Protein AF-A0A1V5TNH7-F1 (afdb_monomer)

Solvent-accessible surface area (backbone atoms only — not comparable to full-atom values): 18763 Å² total; per-residue (Å²): 139,82,86,81,87,58,52,62,42,78,72,44,78,45,73,36,95,87,52,92,29,41,31,40,29,37,32,32,72,70,64,51,70,39,85,71,46,77,49,79,58,95,51,41,40,65,46,39,27,33,26,45,100,84,67,48,82,73,45,81,39,51,65,55,97,32,20,44,40,47,65,41,50,52,56,33,73,52,30,33,41,33,34,54,71,56,87,74,75,73,79,74,53,58,48,43,58,43,90,72,88,41,74,33,46,48,39,30,59,85,90,48,85,38,31,41,18,90,97,68,43,62,8,43,41,30,93,73,55,63,68,56,48,80,55,96,52,27,47,25,44,35,53,71,72,51,96,57,53,31,19,29,50,25,70,46,53,72,44,80,39,61,84,67,34,33,24,42,37,33,36,27,18,8,75,74,42,70,42,78,47,45,32,40,37,90,81,44,77,47,74,43,68,25,47,18,23,80,50,71,61,59,48,60,72,36,73,94,76,74,38,50,28,24,46,60,86,62,49,79,66,48,69,42,69,32,22,23,25,66,90,34,80,36,79,72,42,44,42,38,31,25,44,32,80,40,80,46,50,87,81,41,52,45,38,29,40,36,76,38,64,46,40,32,33,46,25,28,16,37,19,54,51,73,85,88,74,74,87,90,67,80,88,62,84,89,35,72,80,51,80,79,93,70,80,75,52,74,68,53,50,61,69,66,51,90,39,76,66,54,50,51,52,51,52,52,51,48,52,53,52,50,52,56,54,47,53,54,49,56,58,61,72,76,108

Sequence (335 aa):
MLQAGGEVLVRAVKQSLGGGETIVRVNEAAGRAHKRTELAFFDPVSRAREVSGTENDKGPAAVENGRLVFALRPFEVKTFALTFVDEKQATPPASRPLDLPCNVRVVTPNAEPGGFTPGYGPAIPAERFPAEIRQAGAVLKTAPPGDGFNALACCGQTLQIPGGAKRLCLVCASYGGDKTAALRTDGGEMAFEAPGVFERPGAWDLYGEGETGRIKKQPLAFHTTHAHGETGDEFGRQLFWFLADIPLPEGCAQAVLPDDKSVVLLAASAVFEPKRAVCLSELYDSLEKRPFDFALTPEQQEAAKATKFGHFRSRAKFLLAYAGNRLRREAAQLR

Foldseek 3Di:
DDDPPDQKDWQDWDAAPVGQWIKTKMWGDPQAKFQKDKAADPFFWPFKFWADPNRHTPGGFDGDPSITMDIHGGGDMIMMITHGPDPPDDDQFDKDWFDDPFDWQQEEEAPDQFCATVPQFFHHYLVQDDQWFQPLSYTWGWAHHDPDGTKDQAAFDKTFADALFFKKKFWKAFSVAKDWFWKAWPVGIWIWIHGHFQDDQWDPDPPLVQDHTAHHPFAWGDKDQWTQGNGGIGGNRMTTIGMTITTDPHRTGMITGGSGRRMMTRIMMGTNDDRPDDDSDDSDDGDHDDGDPDDQDPVRSVVPDPDPVNVVVVVVVVVVVVVVVVVVVVVVVVD

Mean predicted aligned error: 9.51 Å

Structure (mmCIF, N/CA/C/O backbone):
data_AF-A0A1V5TNH7-F1
#
_entry.id   AF-A0A1V5TNH7-F1
#
loop_
_atom_site.group_PDB
_atom_site.id
_atom_site.type_symbol
_atom_site.label_atom_id
_atom_site.label_alt_id
_atom_site.label_comp_id
_atom_site.label_asym_id
_atom_site.label_entity_id
_atom_site.label_seq_id
_atom_site.pdbx_PDB_ins_code
_atom_site.Cartn_x
_atom_site.Cartn_y
_atom_site.Cartn_z
_atom_site.occupancy
_atom_site.B_iso_or_equiv
_atom_site.auth_seq_id
_atom_site.auth_comp_id
_atom_site.auth_asym_id
_atom_site.auth_atom_id
_atom_site.pdbx_PDB_model_num
ATOM 1 N N . MET A 1 1 ? 8.300 -23.899 -0.652 1.00 29.48 1 MET A N 1
ATOM 2 C CA . MET A 1 1 ? 9.225 -24.160 -1.775 1.00 29.48 1 MET A CA 1
ATOM 3 C C . MET A 1 1 ? 8.508 -23.730 -3.052 1.00 29.48 1 MET A C 1
ATOM 5 O O . MET A 1 1 ? 7.687 -24.480 -3.555 1.00 29.48 1 MET A O 1
ATOM 9 N N . LEU A 1 2 ? 8.684 -22.475 -3.476 1.00 27.66 2 LEU A N 1
ATOM 10 C CA . LEU A 1 2 ? 8.010 -21.894 -4.645 1.00 27.66 2 LEU A CA 1
ATOM 11 C C . LEU A 1 2 ? 9.021 -21.845 -5.793 1.00 27.66 2 LEU A C 1
ATOM 13 O O . LEU A 1 2 ? 10.003 -21.113 -5.722 1.00 27.66 2 LEU A O 1
ATOM 17 N N . GLN A 1 3 ? 8.818 -22.660 -6.826 1.00 34.62 3 GLN A N 1
ATOM 18 C CA . GLN A 1 3 ? 9.531 -22.501 -8.089 1.00 34.62 3 GLN A CA 1
ATOM 19 C C . GLN A 1 3 ? 9.097 -21.180 -8.735 1.00 34.62 3 GLN A C 1
ATOM 21 O O . GLN A 1 3 ? 7.967 -21.068 -9.197 1.00 34.62 3 GLN A O 1
ATOM 26 N N . ALA A 1 4 ? 10.006 -20.215 -8.840 1.00 39.38 4 ALA A N 1
ATOM 27 C CA . ALA A 1 4 ? 9.941 -19.173 -9.864 1.00 39.38 4 ALA A CA 1
ATOM 28 C C . ALA A 1 4 ? 11.155 -19.328 -10.794 1.00 39.38 4 ALA A C 1
ATOM 30 O O . ALA A 1 4 ? 11.986 -18.440 -10.935 1.00 39.38 4 ALA A O 1
ATOM 31 N N . GLY A 1 5 ? 11.293 -20.520 -11.383 1.00 44.41 5 GLY A N 1
ATOM 32 C CA . GLY A 1 5 ? 12.319 -20.855 -12.376 1.00 44.41 5 GLY A CA 1
ATOM 33 C C . GLY A 1 5 ? 11.953 -20.360 -13.777 1.00 44.41 5 GLY A C 1
ATOM 34 O O . GLY A 1 5 ? 11.907 -21.157 -14.709 1.00 44.41 5 GLY A O 1
ATOM 35 N N . GLY A 1 6 ? 11.621 -19.075 -13.920 1.00 67.94 6 GLY A N 1
ATOM 36 C CA . GLY A 1 6 ? 11.401 -18.453 -15.225 1.00 67.94 6 GLY A CA 1
ATOM 37 C C . GLY A 1 6 ? 12.709 -17.890 -15.780 1.00 67.94 6 GLY A C 1
ATOM 38 O O . GLY A 1 6 ? 13.313 -17.025 -15.155 1.00 67.94 6 GLY A O 1
ATOM 39 N N . GLU A 1 7 ? 13.147 -18.350 -16.954 1.00 86.75 7 GLU A N 1
ATOM 40 C CA . GLU A 1 7 ? 14.336 -17.803 -17.638 1.00 86.75 7 GLU A CA 1
ATOM 41 C C . GLU A 1 7 ? 14.057 -16.411 -18.252 1.00 86.75 7 GLU A C 1
ATOM 43 O O . GLU A 1 7 ? 14.979 -15.633 -18.490 1.00 86.75 7 GLU A O 1
ATOM 48 N N . VAL A 1 8 ? 12.777 -16.051 -18.427 1.00 89.44 8 VAL A N 1
ATOM 49 C CA . VAL A 1 8 ? 12.317 -14.726 -18.868 1.00 89.44 8 VAL A CA 1
ATOM 50 C C . VAL A 1 8 ? 11.424 -14.107 -17.799 1.00 89.44 8 VAL A C 1
ATOM 52 O O . VAL A 1 8 ? 10.428 -14.704 -17.394 1.00 89.44 8 VAL A O 1
ATOM 55 N N . LEU A 1 9 ? 11.752 -12.891 -17.369 1.00 88.56 9 LEU A N 1
ATOM 56 C CA . LEU A 1 9 ? 11.043 -12.176 -16.312 1.00 88.56 9 LEU A CA 1
ATOM 57 C C . LEU A 1 9 ? 10.377 -10.920 -16.870 1.00 88.56 9 LEU A C 1
ATOM 59 O O . LEU A 1 9 ? 10.989 -10.158 -17.623 1.00 88.56 9 LEU A O 1
ATOM 63 N N . VAL A 1 10 ? 9.137 -10.664 -16.455 1.00 89.94 10 VAL A N 1
ATOM 64 C CA . VAL A 1 10 ? 8.485 -9.365 -16.651 1.00 89.94 10 VAL A CA 1
ATOM 65 C C . VAL A 1 10 ? 8.976 -8.425 -15.554 1.00 89.94 10 VAL A C 1
ATOM 67 O O . VAL A 1 10 ? 8.877 -8.736 -14.374 1.00 89.94 10 VAL A O 1
ATOM 70 N N . ARG A 1 11 ? 9.527 -7.274 -15.940 1.00 87.62 11 ARG A N 1
ATOM 71 C CA . ARG A 1 11 ? 10.113 -6.277 -15.029 1.00 87.62 11 ARG A CA 1
ATOM 72 C C . ARG A 1 11 ? 9.226 -5.069 -14.799 1.00 87.62 11 ARG A C 1
ATOM 74 O O . ARG A 1 11 ? 9.330 -4.434 -13.757 1.00 87.62 11 ARG A O 1
ATOM 81 N N . ALA A 1 12 ? 8.401 -4.715 -15.777 1.00 88.75 12 ALA A N 1
ATOM 82 C CA . ALA A 1 12 ? 7.499 -3.582 -15.657 1.00 88.75 12 ALA A CA 1
ATOM 83 C C . ALA A 1 12 ? 6.271 -3.777 -16.538 1.00 88.75 12 ALA A C 1
ATOM 85 O O . ALA A 1 12 ? 6.394 -4.263 -17.662 1.00 88.75 12 ALA A O 1
ATOM 86 N N . VAL A 1 13 ? 5.127 -3.325 -16.029 1.00 91.19 13 VAL A N 1
ATOM 87 C CA . VAL A 1 13 ? 3.897 -3.081 -16.783 1.00 91.19 13 VAL A CA 1
ATOM 88 C C . VAL A 1 13 ? 3.388 -1.711 -16.341 1.00 91.19 13 VAL A C 1
ATOM 90 O O . VAL A 1 13 ? 3.169 -1.495 -15.151 1.00 91.19 13 VAL A O 1
ATOM 93 N N . LYS A 1 14 ? 3.274 -0.760 -17.267 1.00 91.44 14 LYS A N 1
ATOM 94 C CA . LYS A 1 14 ? 2.838 0.617 -16.981 1.00 91.44 14 LYS A CA 1
ATOM 95 C C . LYS A 1 14 ? 2.126 1.220 -18.189 1.00 91.44 14 LYS A C 1
ATOM 97 O O . LYS A 1 14 ? 2.263 0.709 -19.294 1.00 91.44 14 LYS A O 1
ATOM 102 N N . GLN A 1 15 ? 1.434 2.339 -18.007 1.00 92.38 15 GLN A N 1
ATOM 103 C CA . GLN A 1 15 ? 1.007 3.160 -19.145 1.00 92.38 15 GLN A CA 1
ATOM 104 C C . GLN A 1 15 ? 2.206 3.877 -19.783 1.00 92.38 15 GLN A C 1
ATOM 106 O O . GLN A 1 15 ? 3.169 4.223 -19.091 1.00 92.38 15 GLN A O 1
ATOM 111 N N . SER A 1 16 ? 2.169 4.087 -21.097 1.00 93.12 16 SER A N 1
ATOM 112 C CA . SER A 1 16 ? 3.160 4.909 -21.799 1.00 93.12 16 SER A CA 1
ATOM 113 C C . SER A 1 16 ? 3.124 6.358 -21.311 1.00 93.12 16 SER A C 1
ATOM 115 O O . SER A 1 16 ? 2.112 6.836 -20.798 1.00 93.12 16 SER A O 1
ATOM 117 N N . LEU A 1 17 ? 4.238 7.076 -21.469 1.00 84.81 17 LEU A N 1
ATOM 118 C CA . LEU A 1 17 ? 4.328 8.490 -21.094 1.00 84.81 17 LEU A CA 1
ATOM 119 C C . LEU A 1 17 ? 3.290 9.354 -21.831 1.00 84.81 17 LEU A C 1
ATOM 121 O O . LEU A 1 17 ? 2.742 10.282 -21.246 1.00 84.81 17 LEU A O 1
ATOM 125 N N . GLY A 1 18 ? 3.026 9.042 -23.103 1.00 82.94 18 GLY A N 1
ATOM 126 C CA . GLY A 1 18 ? 2.031 9.734 -23.927 1.00 82.94 18 GLY A CA 1
ATOM 127 C C . GLY A 1 18 ? 0.587 9.256 -23.729 1.00 82.94 18 GLY A C 1
ATOM 128 O O . GLY A 1 18 ? -0.316 9.845 -24.316 1.00 82.94 18 GLY A O 1
ATOM 129 N N . GLY A 1 19 ? 0.359 8.213 -22.922 1.00 86.75 19 GLY A N 1
ATOM 130 C CA . GLY A 1 19 ? -0.933 7.533 -22.808 1.00 86.75 19 GLY A CA 1
ATOM 131 C C . GLY A 1 19 ? -1.274 6.650 -24.021 1.00 86.75 19 GLY A C 1
ATOM 132 O O . GLY A 1 19 ? -0.565 6.629 -25.026 1.00 86.75 19 GLY A O 1
ATOM 133 N N . GLY A 1 20 ? -2.364 5.882 -23.913 1.00 86.88 20 GLY A N 1
ATOM 134 C CA . GLY A 1 20 ? -2.934 5.086 -25.017 1.00 86.88 20 GLY A CA 1
ATOM 135 C C . GLY A 1 20 ? -2.199 3.789 -25.386 1.00 86.88 20 GLY A C 1
ATOM 136 O O . GLY A 1 20 ? -2.686 3.021 -26.208 1.00 86.88 20 GLY A O 1
ATOM 137 N N . GLU A 1 21 ? -1.047 3.506 -24.778 1.00 93.38 21 GLU A N 1
ATOM 138 C CA . GLU A 1 21 ? -0.336 2.235 -24.936 1.00 93.38 21 GLU A CA 1
ATOM 139 C C . GLU A 1 21 ? 0.068 1.685 -23.565 1.00 93.38 21 GLU A C 1
ATOM 141 O O . GLU A 1 21 ? 0.353 2.432 -22.623 1.00 93.38 21 GLU A O 1
ATOM 146 N N . THR A 1 22 ? 0.148 0.361 -23.459 1.00 95.12 22 THR A N 1
ATOM 147 C CA . THR A 1 22 ? 0.744 -0.310 -22.300 1.00 95.12 22 THR A CA 1
ATOM 148 C C . THR A 1 22 ? 2.196 -0.653 -22.600 1.00 95.12 22 THR A C 1
ATOM 150 O O . THR A 1 22 ? 2.494 -1.343 -23.571 1.00 95.12 22 THR A O 1
ATOM 153 N N . ILE A 1 23 ? 3.111 -0.187 -21.754 1.00 97.19 23 ILE A N 1
ATOM 154 C CA . ILE A 1 23 ? 4.531 -0.516 -21.823 1.00 97.19 23 ILE A CA 1
ATOM 155 C C . ILE A 1 23 ? 4.803 -1.756 -20.987 1.00 97.19 23 ILE A C 1
ATOM 157 O O . ILE A 1 23 ? 4.505 -1.780 -19.791 1.00 97.19 23 ILE A O 1
ATOM 161 N N . VAL A 1 24 ? 5.449 -2.746 -21.598 1.00 96.69 24 VAL A N 1
ATOM 162 C CA . VAL A 1 24 ? 5.945 -3.937 -20.911 1.00 96.69 24 VAL A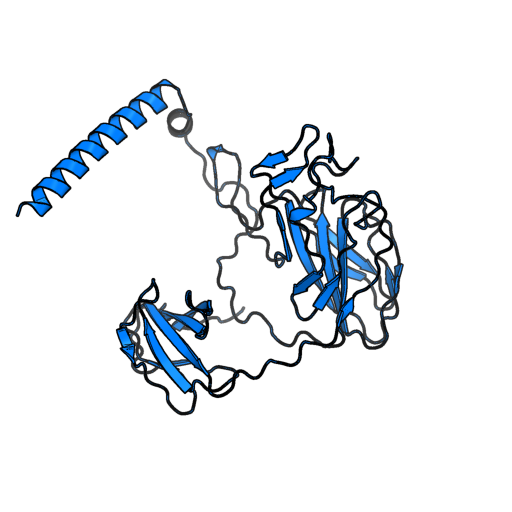 CA 1
ATOM 163 C C . VAL A 1 24 ? 7.444 -4.070 -21.101 1.00 96.69 24 VAL A C 1
ATOM 165 O O . VAL A 1 24 ? 7.944 -4.031 -22.224 1.00 96.69 24 VAL A O 1
ATOM 168 N N . ARG A 1 25 ? 8.175 -4.249 -19.999 1.00 95.75 25 ARG A N 1
ATOM 169 C CA . ARG A 1 25 ? 9.610 -4.553 -20.016 1.00 95.75 25 ARG A CA 1
ATOM 170 C C . ARG A 1 25 ? 9.842 -5.982 -19.573 1.00 95.75 25 ARG A C 1
ATOM 172 O O . ARG A 1 25 ? 9.309 -6.399 -18.549 1.00 95.75 25 ARG A O 1
ATOM 179 N N . VAL A 1 26 ? 10.687 -6.688 -20.308 1.00 94.81 26 VAL A N 1
ATOM 180 C CA . VAL A 1 26 ? 11.104 -8.059 -20.016 1.00 94.81 26 VAL A CA 1
ATOM 181 C C . VAL A 1 26 ? 12.623 -8.156 -19.991 1.00 94.81 26 VAL A C 1
ATOM 183 O O . VAL A 1 26 ? 13.304 -7.379 -20.665 1.00 94.81 26 VAL A O 1
ATOM 186 N N . ASN A 1 27 ? 13.156 -9.115 -19.241 1.00 93.69 27 ASN A N 1
ATOM 187 C CA . ASN A 1 27 ? 14.559 -9.503 -19.336 1.00 93.69 27 ASN A CA 1
ATOM 188 C C . ASN A 1 27 ? 14.724 -11.022 -19.357 1.00 93.69 27 ASN A C 1
ATOM 190 O O . ASN A 1 27 ? 13.965 -11.743 -18.715 1.00 93.69 27 ASN A O 1
ATOM 194 N N . GLU A 1 28 ? 15.784 -11.476 -20.010 1.00 94.50 28 GLU A N 1
ATOM 195 C CA . GLU A 1 28 ? 16.328 -12.819 -19.824 1.00 94.50 28 GLU A CA 1
ATOM 196 C C . GLU A 1 28 ? 17.194 -12.864 -18.551 1.00 94.50 28 GLU A C 1
ATOM 198 O O . GLU A 1 28 ? 17.893 -11.892 -18.244 1.00 94.50 28 GLU A O 1
ATOM 203 N N . ALA A 1 29 ? 17.086 -13.928 -17.756 1.00 90.31 29 ALA A N 1
ATOM 204 C CA . ALA A 1 29 ? 17.663 -14.018 -16.411 1.00 90.31 29 ALA A CA 1
ATOM 205 C C . ALA A 1 29 ? 18.601 -15.218 -16.189 1.00 90.31 29 ALA A C 1
ATOM 207 O O . ALA A 1 29 ? 19.248 -15.277 -15.145 1.00 90.31 29 ALA A O 1
ATOM 208 N N . ALA A 1 30 ? 18.692 -16.157 -17.131 1.00 92.19 30 ALA A N 1
ATOM 209 C CA . ALA A 1 30 ? 19.469 -17.390 -17.014 1.00 92.19 30 ALA A CA 1
ATOM 210 C C . ALA A 1 30 ? 20.735 -17.411 -17.895 1.00 92.19 30 ALA A C 1
ATOM 212 O O . ALA A 1 30 ? 21.471 -18.401 -17.893 1.00 92.19 30 ALA A O 1
ATOM 213 N N . GLY A 1 31 ? 21.009 -16.342 -18.647 1.00 94.12 31 GLY A N 1
ATOM 214 C CA . GLY A 1 31 ? 22.127 -16.267 -19.582 1.00 94.12 31 GLY A CA 1
ATOM 215 C C . GLY A 1 31 ? 21.925 -17.140 -20.822 1.00 94.12 31 GLY A C 1
ATOM 216 O O . GLY A 1 31 ? 22.905 -17.542 -21.454 1.00 94.12 31 GLY A O 1
ATOM 217 N N . ARG A 1 32 ? 20.677 -17.466 -21.178 1.00 93.00 32 ARG A N 1
ATOM 218 C CA . ARG A 1 32 ? 20.338 -18.344 -22.306 1.00 93.00 32 ARG A CA 1
ATOM 219 C C . ARG A 1 32 ? 19.624 -17.585 -23.414 1.00 93.00 32 ARG A C 1
ATOM 221 O O . ARG A 1 32 ? 18.934 -16.603 -23.191 1.00 93.00 32 ARG A O 1
ATOM 228 N N . ALA A 1 33 ? 19.816 -18.027 -24.653 1.00 95.50 33 ALA A N 1
ATOM 229 C CA . ALA A 1 33 ? 19.093 -17.460 -25.784 1.00 95.50 33 ALA A CA 1
ATOM 230 C C . ALA A 1 33 ? 17.707 -18.110 -25.910 1.00 95.50 33 ALA A C 1
ATOM 232 O O . ALA A 1 33 ? 17.605 -19.332 -26.025 1.00 95.50 33 ALA A O 1
ATOM 233 N N . HIS A 1 34 ? 16.660 -17.295 -26.002 1.00 95.25 34 HIS A N 1
ATOM 234 C CA . HIS A 1 34 ? 15.302 -17.723 -26.326 1.00 95.25 34 HIS A CA 1
ATOM 235 C C . HIS A 1 34 ? 14.966 -17.311 -27.752 1.00 95.25 34 HIS A C 1
ATOM 237 O O . HIS A 1 34 ? 14.811 -16.130 -28.055 1.00 95.25 34 HIS A O 1
ATOM 243 N N . LYS A 1 35 ? 14.843 -18.292 -28.649 1.00 95.44 35 LYS A N 1
ATOM 244 C CA . LYS A 1 35 ? 14.530 -18.028 -30.064 1.00 95.44 35 LYS A CA 1
ATOM 245 C C . LYS A 1 35 ? 13.089 -17.567 -30.278 1.00 95.44 35 LYS A C 1
ATOM 247 O O . LYS A 1 35 ? 12.812 -16.900 -31.268 1.00 95.44 35 LYS A O 1
ATOM 252 N N . ARG A 1 36 ? 12.189 -17.952 -29.373 1.00 95.44 36 ARG A N 1
ATOM 253 C CA . ARG A 1 36 ? 10.776 -17.590 -29.404 1.00 95.44 36 ARG A CA 1
ATOM 254 C C . ARG A 1 36 ? 10.214 -17.589 -27.989 1.00 95.44 36 ARG A C 1
ATOM 256 O O . ARG A 1 36 ? 10.274 -18.604 -27.301 1.00 95.44 36 ARG A O 1
ATOM 263 N N . THR A 1 37 ? 9.653 -16.456 -27.608 1.00 94.81 37 THR A N 1
ATOM 264 C CA . THR A 1 37 ? 8.967 -16.206 -26.346 1.00 94.81 37 THR A CA 1
ATOM 265 C C . THR A 1 37 ? 7.624 -15.579 -26.670 1.00 94.81 37 THR A C 1
ATOM 267 O O . THR A 1 37 ? 7.543 -14.706 -27.536 1.00 94.81 37 THR A O 1
ATOM 270 N N . GLU A 1 38 ? 6.580 -16.020 -25.975 1.00 95.06 38 GLU A N 1
ATOM 271 C CA . GLU A 1 38 ? 5.228 -15.492 -26.130 1.00 95.06 38 GLU A CA 1
ATOM 272 C C . GLU A 1 38 ? 4.760 -14.891 -24.810 1.00 95.06 38 GLU A C 1
ATOM 274 O O . GLU A 1 38 ? 4.899 -15.508 -23.753 1.00 95.06 38 GLU A O 1
ATOM 279 N N . LEU A 1 39 ? 4.193 -13.689 -24.876 1.00 93.75 39 LEU A N 1
ATOM 280 C CA . LEU A 1 39 ? 3.555 -13.040 -23.741 1.00 93.75 39 LEU A CA 1
ATOM 281 C C . LEU A 1 39 ? 2.077 -12.808 -24.057 1.00 93.75 39 LEU A C 1
ATOM 283 O O . LEU A 1 39 ? 1.728 -12.115 -25.017 1.00 93.75 39 LEU A O 1
ATOM 287 N N . ALA A 1 40 ? 1.220 -13.424 -23.246 1.00 91.50 40 ALA A N 1
ATOM 288 C CA . ALA A 1 40 ? -0.227 -13.318 -23.344 1.00 91.50 40 ALA A CA 1
ATOM 289 C C . ALA A 1 40 ? -0.774 -12.305 -22.335 1.00 91.50 40 ALA A C 1
ATOM 291 O O . ALA A 1 40 ? -0.252 -12.167 -21.228 1.00 91.50 40 ALA A O 1
ATOM 292 N N . PHE A 1 41 ? -1.852 -11.635 -22.726 1.00 88.81 41 PHE A N 1
ATOM 293 C CA . PHE A 1 41 ? -2.579 -10.666 -21.914 1.00 88.81 41 PHE A CA 1
ATOM 294 C C . PHE A 1 41 ? -4.048 -11.072 -21.827 1.00 88.81 41 PHE A C 1
ATOM 296 O O . PHE A 1 41 ? -4.492 -11.957 -22.561 1.00 88.81 41 PHE A O 1
ATOM 303 N N . PHE A 1 42 ? -4.780 -10.447 -20.902 1.00 85.06 42 PHE A N 1
ATOM 304 C CA . PHE A 1 42 ? -6.216 -10.677 -20.755 1.00 85.06 42 PHE A CA 1
ATOM 305 C C . PHE A 1 42 ? -6.962 -10.325 -22.048 1.00 85.06 42 PHE A C 1
ATOM 307 O O . PHE A 1 42 ? -7.658 -11.174 -22.601 1.00 85.06 42 PHE A O 1
ATOM 314 N N . ASP A 1 43 ? -6.744 -9.110 -22.555 1.00 87.88 43 ASP A N 1
ATOM 315 C CA . ASP A 1 43 ? -7.231 -8.701 -23.867 1.00 87.88 43 ASP A CA 1
ATOM 316 C C . ASP A 1 43 ? -6.195 -9.035 -24.954 1.00 87.88 43 ASP A C 1
ATOM 318 O O . ASP A 1 43 ? -4.986 -8.899 -24.722 1.00 87.88 43 ASP A O 1
ATOM 322 N N . PRO A 1 44 ? -6.625 -9.465 -26.155 1.00 92.56 44 PRO A N 1
ATOM 323 C CA . PRO A 1 44 ? -5.713 -9.738 -27.258 1.00 92.56 44 PRO A CA 1
ATOM 324 C C . PRO A 1 44 ? -4.918 -8.491 -27.652 1.00 92.56 44 PRO A C 1
ATOM 326 O O . PRO A 1 44 ? -5.489 -7.418 -27.854 1.00 92.56 44 PRO A O 1
ATOM 329 N N . VAL A 1 45 ? -3.604 -8.635 -27.823 1.00 95.50 45 VAL A N 1
ATOM 330 C CA . VAL A 1 45 ? -2.750 -7.579 -28.381 1.00 95.50 45 VAL A CA 1
ATOM 331 C C . VAL A 1 45 ? -3.129 -7.379 -29.850 1.00 95.50 45 VAL A C 1
ATOM 333 O O . VAL A 1 45 ? -3.126 -8.336 -30.623 1.00 95.50 45 VAL A O 1
ATOM 336 N N . SER A 1 46 ? -3.453 -6.148 -30.242 1.00 95.38 46 SER A N 1
ATOM 337 C CA . SER A 1 46 ? -3.734 -5.769 -31.633 1.00 95.38 46 SER A CA 1
ATOM 338 C C . SER A 1 46 ? -2.480 -5.277 -32.350 1.00 95.38 46 SER A C 1
ATOM 340 O O . SER A 1 46 ? -2.264 -5.591 -33.520 1.00 95.38 46 SER A O 1
ATOM 342 N N . ARG A 1 47 ? -1.623 -4.532 -31.645 1.00 96.44 47 ARG A N 1
ATOM 343 C CA . ARG A 1 47 ? -0.376 -3.980 -32.180 1.00 96.44 47 ARG A CA 1
ATOM 344 C C . ARG A 1 47 ? 0.706 -3.963 -31.111 1.00 96.44 47 ARG A C 1
ATOM 346 O O . ARG A 1 47 ? 0.436 -3.668 -29.950 1.00 96.44 47 ARG A O 1
ATOM 353 N N . ALA A 1 48 ? 1.941 -4.223 -31.529 1.00 97.69 48 ALA A N 1
ATOM 354 C CA . ALA A 1 48 ? 3.116 -4.064 -30.691 1.00 97.69 48 ALA A CA 1
ATOM 355 C C . ALA A 1 48 ? 4.260 -3.387 -31.452 1.00 97.69 48 ALA A C 1
ATOM 357 O O . ALA A 1 48 ? 4.434 -3.577 -32.659 1.00 97.69 48 ALA A O 1
ATOM 358 N N . ARG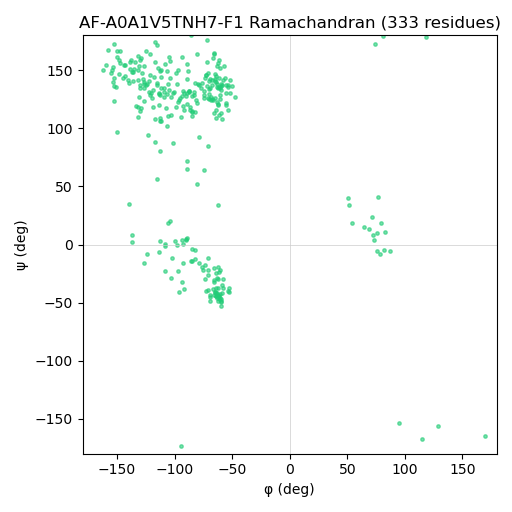 A 1 49 ? 5.072 -2.622 -30.727 1.00 97.69 49 ARG A N 1
ATOM 359 C CA . ARG A 1 49 ? 6.341 -2.057 -31.205 1.00 97.69 49 ARG A CA 1
ATOM 360 C C . ARG A 1 49 ? 7.412 -2.221 -30.138 1.00 97.69 49 ARG A C 1
ATOM 362 O O . ARG A 1 49 ? 7.119 -2.090 -28.949 1.00 97.69 49 ARG A O 1
ATOM 369 N N . GLU A 1 50 ? 8.637 -2.540 -30.540 1.00 98.25 50 GLU A N 1
ATOM 370 C CA . GLU A 1 50 ? 9.770 -2.521 -29.616 1.00 98.25 50 GLU A CA 1
ATOM 371 C C . GLU A 1 50 ? 10.178 -1.067 -29.373 1.00 98.25 50 GLU A C 1
ATOM 373 O O . GLU A 1 50 ? 10.218 -0.250 -30.290 1.00 98.25 50 GLU A O 1
ATOM 378 N N . VAL A 1 51 ? 10.498 -0.739 -28.126 1.00 98.00 51 VAL A N 1
ATOM 379 C CA . VAL A 1 51 ? 10.910 0.601 -27.715 1.00 98.00 51 VAL A CA 1
ATOM 380 C C . VAL A 1 51 ? 12.173 0.556 -26.858 1.00 98.00 51 VAL A C 1
ATOM 382 O O . VAL A 1 51 ? 12.584 -0.484 -26.333 1.00 98.00 51 VAL A O 1
ATOM 385 N N . SER A 1 52 ? 12.846 1.695 -26.732 1.00 95.75 52 SER A N 1
ATOM 386 C CA . SER A 1 52 ? 13.974 1.861 -25.818 1.00 95.75 52 SER A CA 1
ATOM 387 C C . SER A 1 52 ? 13.528 1.901 -24.351 1.00 95.75 52 SER A C 1
ATOM 389 O O . SER A 1 52 ? 12.341 1.927 -24.021 1.00 95.75 52 SER A O 1
ATOM 391 N N . GLY A 1 53 ? 14.507 1.971 -23.442 1.00 90.88 53 GLY A N 1
ATOM 392 C CA . GLY A 1 53 ? 14.239 2.167 -22.020 1.00 90.88 53 GLY A CA 1
ATOM 393 C C . GLY A 1 53 ? 13.499 3.475 -21.692 1.00 90.88 53 GLY A C 1
ATOM 394 O O . GLY A 1 53 ? 12.852 3.552 -20.649 1.00 90.88 53 GLY A O 1
ATOM 395 N N . THR A 1 54 ? 13.583 4.458 -22.593 1.00 94.06 54 THR A N 1
ATOM 396 C CA . THR A 1 54 ? 12.930 5.774 -22.540 1.00 94.06 54 THR A CA 1
ATOM 397 C C . THR A 1 54 ? 11.745 5.874 -23.507 1.00 94.06 54 THR A C 1
ATOM 399 O O . THR A 1 54 ? 11.348 6.976 -23.857 1.00 94.06 54 THR A O 1
ATOM 402 N N . GLU A 1 55 ? 11.214 4.738 -23.973 1.00 94.88 55 GLU A N 1
ATOM 403 C CA . GLU A 1 55 ? 10.023 4.639 -24.838 1.00 94.88 55 GLU A CA 1
ATOM 404 C C . GLU A 1 55 ? 10.187 5.177 -26.273 1.00 94.88 55 GLU A C 1
ATOM 406 O O . GLU A 1 55 ? 9.210 5.271 -27.019 1.00 94.88 55 GLU A O 1
ATOM 411 N N . ASN A 1 56 ? 11.424 5.436 -26.713 1.00 95.56 56 ASN A N 1
ATOM 412 C CA . ASN A 1 56 ? 11.695 5.793 -28.108 1.00 95.56 56 ASN A CA 1
ATOM 413 C C . ASN A 1 56 ? 11.455 4.585 -29.015 1.00 95.56 56 ASN A C 1
ATOM 415 O O . ASN A 1 56 ? 11.917 3.484 -28.706 1.00 95.56 56 ASN A O 1
ATOM 419 N N . ASP A 1 57 ? 10.765 4.802 -30.131 1.00 96.31 57 ASP A N 1
ATOM 420 C CA . ASP A 1 57 ? 10.412 3.740 -31.068 1.00 96.31 57 ASP A CA 1
ATOM 421 C C . ASP A 1 57 ? 11.650 3.068 -31.682 1.00 96.31 57 ASP A C 1
ATOM 423 O O . ASP A 1 57 ? 12.598 3.742 -32.090 1.00 96.31 57 ASP A O 1
ATOM 427 N N . LYS A 1 58 ? 11.646 1.732 -31.736 1.00 97.62 58 LYS A N 1
ATOM 428 C CA . LYS A 1 58 ? 12.649 0.922 -32.447 1.00 97.62 58 LYS A CA 1
ATOM 429 C C . LYS A 1 58 ? 12.061 0.173 -33.643 1.00 97.62 58 LYS A C 1
ATOM 431 O O . LYS A 1 58 ? 12.819 -0.447 -34.386 1.00 97.62 58 LYS A O 1
ATOM 436 N N . GLY A 1 59 ? 10.742 0.227 -33.829 1.00 97.56 59 GLY A N 1
ATOM 437 C CA . GLY A 1 59 ? 10.037 -0.426 -34.924 1.00 97.56 59 GLY A CA 1
ATOM 438 C C . GLY A 1 59 ? 9.029 -1.485 -34.462 1.00 97.56 59 GLY A C 1
ATOM 439 O O . GLY A 1 59 ? 8.867 -1.734 -33.265 1.00 97.56 59 GLY A O 1
ATOM 440 N N . PRO A 1 60 ? 8.315 -2.110 -35.413 1.00 97.94 60 PRO A N 1
ATOM 441 C CA . PRO A 1 60 ? 7.240 -3.052 -35.113 1.00 97.94 60 PRO A CA 1
ATOM 442 C C . PRO A 1 60 ? 7.752 -4.317 -34.409 1.00 97.94 60 PRO A C 1
ATOM 444 O O . PRO A 1 60 ? 8.848 -4.799 -34.688 1.00 97.94 60 PRO A O 1
ATOM 447 N N . ALA A 1 61 ? 6.925 -4.880 -33.527 1.00 97.88 61 ALA A N 1
ATOM 448 C CA . ALA A 1 61 ? 7.147 -6.175 -32.888 1.00 97.88 61 ALA A CA 1
ATOM 449 C C . ALA A 1 61 ? 6.069 -7.175 -33.331 1.00 97.88 61 ALA A C 1
ATOM 451 O O . ALA A 1 61 ? 4.952 -6.786 -33.676 1.00 97.88 61 ALA A O 1
ATOM 452 N N . ALA A 1 62 ? 6.408 -8.465 -33.341 1.00 97.81 62 ALA A N 1
ATOM 453 C CA . ALA A 1 62 ? 5.503 -9.493 -33.834 1.00 97.81 62 ALA A CA 1
ATOM 454 C C . ALA A 1 62 ? 4.334 -9.722 -32.866 1.00 97.81 62 ALA A C 1
ATOM 456 O O . ALA A 1 62 ? 4.511 -9.819 -31.649 1.00 97.81 62 ALA A O 1
ATOM 457 N N . VAL A 1 63 ? 3.138 -9.835 -33.439 1.00 97.62 63 VAL A N 1
ATOM 458 C CA . VAL A 1 63 ? 1.915 -10.217 -32.739 1.00 97.62 63 VAL A CA 1
ATOM 459 C C . VAL A 1 63 ? 1.305 -11.392 -33.485 1.00 97.62 63 VAL A C 1
ATOM 461 O O . VAL A 1 63 ? 1.030 -11.295 -34.679 1.00 97.62 63 VAL A O 1
ATOM 464 N N . GLU A 1 64 ? 1.091 -12.502 -32.790 1.00 97.25 64 GLU A N 1
ATOM 465 C CA . GLU A 1 64 ? 0.505 -13.712 -33.366 1.00 97.25 64 GLU A CA 1
ATOM 466 C C . GLU A 1 64 ? -0.628 -14.199 -32.461 1.00 97.25 64 GLU A C 1
ATOM 468 O O . GLU A 1 64 ? -0.434 -14.380 -31.260 1.00 97.25 64 GLU A O 1
ATOM 473 N N . ASN A 1 65 ? -1.827 -14.405 -33.018 1.00 94.69 65 ASN A N 1
ATOM 474 C CA . ASN A 1 65 ? -3.006 -14.868 -32.267 1.00 94.69 65 ASN A CA 1
ATOM 475 C C . ASN A 1 65 ? -3.288 -14.048 -30.987 1.00 94.69 65 ASN A C 1
ATOM 477 O O . ASN A 1 65 ? -3.612 -14.610 -29.939 1.00 94.69 65 ASN A O 1
ATOM 481 N N . GLY A 1 66 ? -3.112 -12.723 -31.055 1.00 94.50 66 GLY A N 1
ATOM 482 C CA . GLY A 1 66 ? -3.326 -11.815 -29.923 1.00 94.50 66 GLY A CA 1
ATOM 483 C C . GLY A 1 66 ? -2.229 -11.833 -28.853 1.00 94.50 66 GLY A C 1
ATOM 484 O O . GLY A 1 66 ? -2.425 -11.262 -27.782 1.00 94.50 66 GLY A O 1
ATOM 485 N N . ARG A 1 67 ? -1.090 -12.490 -29.104 1.00 97.06 67 ARG A N 1
ATOM 486 C CA . ARG A 1 67 ? 0.058 -12.564 -28.188 1.00 97.06 67 ARG A CA 1
ATOM 487 C C . ARG A 1 67 ? 1.247 -11.801 -28.747 1.00 97.06 67 ARG A C 1
ATOM 489 O O . ARG A 1 67 ? 1.488 -11.826 -29.950 1.00 97.06 67 ARG A O 1
ATOM 496 N N . LEU A 1 68 ? 2.015 -11.168 -27.865 1.00 97.56 68 LEU A N 1
ATOM 497 C CA . LEU A 1 68 ? 3.304 -10.577 -28.214 1.00 97.56 68 LEU A CA 1
ATOM 498 C C . LEU A 1 68 ? 4.336 -11.700 -28.395 1.00 97.56 68 LEU A C 1
ATOM 500 O O . LEU A 1 68 ? 4.504 -12.516 -27.489 1.00 97.56 68 LEU A O 1
ATOM 504 N N . VAL A 1 69 ? 5.050 -11.711 -29.523 1.00 97.62 69 VAL A N 1
ATOM 505 C CA . VAL A 1 69 ? 6.065 -12.722 -29.854 1.00 97.62 69 VAL A CA 1
ATOM 506 C C . VAL A 1 69 ? 7.418 -12.059 -30.097 1.00 97.62 69 VAL A C 1
ATOM 508 O O . VAL A 1 69 ? 7.525 -11.079 -30.833 1.00 97.62 69 VAL A O 1
ATOM 511 N N . PHE A 1 70 ? 8.473 -12.583 -29.477 1.00 97.50 70 PHE A N 1
ATOM 512 C CA . PHE A 1 70 ? 9.821 -12.025 -29.596 1.00 97.50 70 PHE A CA 1
ATOM 513 C C . PHE A 1 70 ? 10.904 -13.057 -29.275 1.00 97.50 70 PHE A C 1
ATOM 515 O O . PHE A 1 70 ? 10.631 -14.124 -28.733 1.00 97.50 70 PHE A O 1
ATOM 522 N N . ALA A 1 71 ? 12.150 -12.724 -29.604 1.00 96.81 71 ALA A N 1
ATOM 523 C CA . ALA A 1 71 ? 13.337 -13.465 -29.191 1.00 96.81 71 ALA A CA 1
ATOM 524 C C . ALA A 1 71 ? 14.126 -12.666 -28.143 1.00 96.81 71 ALA A C 1
ATOM 526 O O . ALA A 1 71 ? 14.051 -11.434 -28.110 1.00 96.81 71 ALA A O 1
ATOM 527 N N . LEU A 1 72 ? 14.906 -13.364 -27.319 1.00 97.00 72 LEU A N 1
ATOM 528 C CA . LEU A 1 72 ? 15.839 -12.780 -26.355 1.00 97.00 72 LEU A CA 1
ATOM 529 C C . LEU A 1 72 ? 17.219 -13.427 -26.485 1.00 97.00 72 LEU A C 1
ATOM 531 O O . LEU A 1 72 ? 17.347 -14.649 -26.551 1.00 97.00 72 LEU A O 1
ATOM 535 N N . ARG A 1 73 ? 18.264 -12.605 -26.491 1.00 97.38 73 ARG A N 1
ATOM 536 C CA . ARG A 1 73 ? 19.655 -13.028 -26.282 1.00 97.38 73 ARG A CA 1
ATOM 537 C C . ARG A 1 73 ? 19.935 -13.204 -24.777 1.00 97.38 73 ARG A C 1
ATOM 539 O O . ARG A 1 73 ? 19.181 -12.663 -23.967 1.00 97.38 73 ARG A O 1
ATOM 546 N N . PRO A 1 74 ? 21.029 -13.894 -24.397 1.00 96.44 74 PRO A N 1
ATOM 547 C CA . PRO A 1 74 ? 21.472 -13.968 -23.005 1.00 96.44 74 PRO A CA 1
ATOM 548 C C . PRO A 1 74 ? 21.501 -12.594 -22.325 1.00 96.44 74 PRO A C 1
ATOM 550 O O . PRO A 1 74 ? 22.099 -11.655 -22.856 1.00 96.44 74 PRO A O 1
ATOM 553 N N . PHE A 1 75 ? 20.840 -12.487 -21.173 1.00 94.75 75 PHE A N 1
ATOM 554 C CA . PHE A 1 75 ? 20.654 -11.286 -20.353 1.00 94.75 75 PHE A CA 1
ATOM 555 C C . PHE A 1 75 ? 20.055 -10.068 -21.074 1.00 94.75 75 PHE A C 1
ATOM 557 O O . PHE A 1 75 ? 20.157 -8.935 -20.596 1.00 94.75 75 PHE A O 1
ATOM 564 N N . GLU A 1 76 ? 19.418 -10.263 -22.230 1.00 96.94 76 GLU A N 1
ATOM 565 C CA . GLU A 1 76 ? 18.835 -9.162 -22.985 1.00 96.94 76 GLU A CA 1
ATOM 566 C C . GLU A 1 76 ? 17.609 -8.583 -22.281 1.00 96.94 76 GLU A C 1
ATOM 568 O O . GLU A 1 76 ? 16.764 -9.305 -21.751 1.00 96.94 76 GLU A O 1
ATOM 573 N N . VAL A 1 77 ? 17.489 -7.256 -22.341 1.00 96.75 77 VAL A N 1
ATOM 574 C CA . VAL A 1 77 ? 16.313 -6.509 -21.896 1.00 96.75 77 VAL A CA 1
ATOM 575 C C . VAL A 1 77 ? 15.596 -5.953 -23.120 1.00 96.75 77 VAL A C 1
ATOM 577 O O . VAL A 1 77 ? 16.197 -5.235 -23.923 1.00 96.75 77 VAL A O 1
ATOM 580 N N . LYS A 1 78 ? 14.295 -6.228 -23.237 1.00 97.75 78 LYS A N 1
ATOM 581 C CA . LYS A 1 78 ? 13.423 -5.638 -24.261 1.00 97.75 78 LYS A CA 1
ATOM 582 C C . LYS A 1 78 ? 12.270 -4.894 -23.611 1.00 97.75 78 LYS A C 1
ATOM 584 O O . LYS A 1 78 ? 11.795 -5.259 -22.539 1.00 97.75 78 LYS A O 1
ATOM 589 N N . THR A 1 79 ? 11.848 -3.810 -24.249 1.00 98.19 79 THR A N 1
ATOM 590 C CA . THR A 1 79 ? 10.667 -3.043 -23.849 1.00 98.19 79 THR A CA 1
ATOM 591 C C . THR A 1 79 ? 9.748 -2.954 -25.054 1.00 98.19 79 THR A C 1
ATOM 593 O O . THR A 1 79 ? 10.225 -2.730 -26.162 1.00 98.19 79 THR A O 1
ATOM 596 N N . PHE A 1 80 ? 8.453 -3.136 -24.845 1.00 98.38 80 PHE A N 1
ATOM 597 C CA . PHE A 1 80 ? 7.442 -3.099 -25.891 1.00 98.38 80 PHE A CA 1
ATOM 598 C C . PHE A 1 80 ? 6.339 -2.126 -25.503 1.00 98.38 80 PHE A C 1
ATOM 600 O O . PHE A 1 80 ? 5.971 -2.069 -24.332 1.00 98.38 80 PHE A O 1
ATOM 607 N N . ALA A 1 81 ? 5.813 -1.391 -26.477 1.00 97.75 81 ALA A N 1
ATOM 608 C CA . ALA A 1 81 ? 4.556 -0.667 -26.349 1.00 97.75 81 ALA A CA 1
ATOM 609 C C . ALA A 1 81 ? 3.458 -1.465 -27.058 1.00 97.75 81 ALA A C 1
ATOM 611 O O . ALA A 1 81 ? 3.658 -1.921 -28.187 1.00 97.75 81 ALA A O 1
ATOM 612 N N . LEU A 1 82 ? 2.343 -1.677 -26.363 1.00 97.06 82 LEU A N 1
ATOM 613 C CA . LEU A 1 82 ? 1.257 -2.566 -26.759 1.00 97.06 82 LEU A CA 1
ATOM 614 C C . LEU A 1 82 ? -0.060 -1.798 -26.852 1.00 97.06 82 LEU A C 1
ATOM 616 O O . LEU A 1 82 ? -0.378 -0.988 -25.979 1.00 97.06 82 LEU A O 1
ATOM 620 N N . THR A 1 83 ? -0.844 -2.134 -27.868 1.00 95.00 83 THR A N 1
ATOM 621 C CA . THR A 1 83 ? -2.252 -1.756 -28.025 1.00 95.00 83 THR A CA 1
ATOM 622 C C . THR A 1 83 ? -3.086 -3.036 -28.046 1.00 95.00 83 THR A C 1
ATOM 624 O O . THR A 1 83 ? -2.634 -4.052 -28.580 1.00 95.00 83 THR A O 1
ATOM 627 N N . PHE A 1 84 ? -4.290 -3.009 -27.476 1.00 92.88 84 PHE A N 1
ATOM 628 C CA . PHE A 1 84 ? -5.190 -4.166 -27.393 1.00 92.88 84 PHE A CA 1
ATOM 629 C C . PHE A 1 84 ? -6.347 -4.052 -28.400 1.00 92.88 84 PHE A C 1
ATOM 631 O O . PHE A 1 84 ? -6.571 -2.980 -28.962 1.00 92.88 84 PHE A O 1
ATOM 638 N N . VAL A 1 85 ? -7.014 -5.168 -28.720 1.00 85.06 85 VAL A N 1
ATOM 639 C CA . VAL A 1 85 ? -8.146 -5.210 -29.674 1.00 85.06 85 VAL A CA 1
ATOM 640 C C . VAL A 1 85 ? -9.376 -4.506 -29.103 1.00 85.06 85 VAL A C 1
ATOM 642 O O . VAL A 1 85 ? -9.996 -3.716 -29.804 1.00 85.06 85 VAL A O 1
ATOM 645 N N . ASP A 1 86 ? -9.671 -4.758 -27.830 1.00 75.69 86 ASP A N 1
ATOM 646 C CA . ASP A 1 86 ? -10.667 -4.034 -27.053 1.00 75.69 86 ASP A CA 1
ATOM 647 C C . ASP A 1 86 ? -10.001 -3.538 -25.767 1.00 75.69 86 ASP A C 1
ATOM 649 O O . ASP A 1 86 ? -9.283 -4.288 -25.108 1.00 75.69 86 ASP A O 1
ATOM 653 N N . GLU A 1 87 ? -10.285 -2.303 -25.364 1.00 64.12 87 GLU A N 1
ATOM 654 C CA . GLU A 1 87 ? -10.056 -1.858 -23.988 1.00 64.12 87 GLU A CA 1
ATOM 655 C C . GLU A 1 87 ? -11.319 -2.149 -23.175 1.00 64.12 87 GLU A C 1
ATOM 657 O O . GLU A 1 87 ? -12.030 -1.235 -22.745 1.00 64.12 87 GLU A O 1
ATOM 662 N N . LYS A 1 88 ? -11.671 -3.431 -23.006 1.00 63.03 88 LYS A N 1
ATOM 663 C CA . LYS A 1 88 ? -12.805 -3.762 -22.140 1.00 63.03 88 LYS A CA 1
ATOM 664 C C . LYS A 1 88 ? -12.444 -3.329 -20.731 1.00 63.03 88 LYS A C 1
ATOM 666 O O . LYS A 1 88 ? -11.621 -3.948 -20.063 1.00 63.03 88 LYS A O 1
ATOM 671 N N . GLN A 1 89 ? -13.091 -2.268 -20.256 1.00 62.81 89 GLN A N 1
ATOM 672 C CA . GLN A 1 89 ? -13.035 -1.941 -18.844 1.00 62.81 89 GLN A CA 1
ATOM 673 C C . GLN A 1 89 ? -13.600 -3.132 -18.081 1.00 62.81 89 GLN A C 1
ATOM 675 O O . GLN A 1 89 ? -14.784 -3.460 -18.188 1.00 62.81 89 GLN A O 1
ATOM 680 N N . ALA A 1 90 ? -12.727 -3.799 -17.329 1.00 67.19 90 ALA A N 1
ATOM 681 C CA . ALA A 1 90 ? -13.158 -4.799 -16.378 1.00 67.19 90 ALA A CA 1
ATOM 682 C C . ALA A 1 90 ? -14.231 -4.165 -15.489 1.00 67.19 90 ALA A C 1
ATOM 684 O O . ALA A 1 90 ? -14.034 -3.066 -14.963 1.00 67.19 90 ALA A O 1
ATOM 685 N N . THR A 1 91 ? -15.367 -4.846 -15.329 1.00 72.69 91 THR A N 1
ATOM 686 C CA . THR A 1 91 ? -16.386 -4.410 -14.375 1.00 72.69 91 THR A CA 1
ATOM 687 C C . THR A 1 91 ? -15.716 -4.293 -13.006 1.00 72.69 91 THR A C 1
ATOM 689 O O . THR A 1 91 ? -15.152 -5.292 -12.540 1.00 72.69 91 THR A O 1
ATOM 692 N N . PRO A 1 92 ? -15.713 -3.100 -12.380 1.00 71.69 92 PRO A N 1
ATOM 693 C CA . PRO A 1 92 ? -15.095 -2.926 -11.079 1.00 71.69 92 PRO A CA 1
ATOM 694 C C . PRO A 1 92 ? -15.693 -3.924 -10.087 1.00 71.69 92 PRO A C 1
ATOM 696 O O . PRO A 1 92 ? -16.915 -4.110 -10.106 1.00 71.69 92 PRO A O 1
ATOM 699 N N . PRO A 1 93 ? -14.873 -4.563 -9.233 1.00 79.25 93 PRO A N 1
ATOM 700 C CA . PRO A 1 93 ? -15.398 -5.463 -8.224 1.00 79.25 93 PRO A CA 1
ATOM 701 C C . PRO A 1 93 ? -16.459 -4.763 -7.383 1.00 79.25 93 PRO A C 1
ATOM 703 O O . PRO A 1 93 ? -16.295 -3.601 -6.989 1.00 79.25 93 PRO A O 1
ATOM 706 N N . ALA A 1 94 ? -17.554 -5.467 -7.110 1.00 91.69 94 ALA A N 1
ATOM 707 C CA . ALA A 1 94 ? -18.597 -4.924 -6.260 1.00 91.69 94 ALA A CA 1
ATOM 708 C C . ALA A 1 94 ? -18.030 -4.678 -4.852 1.00 91.69 94 ALA A C 1
ATOM 710 O O . ALA A 1 94 ? -17.557 -5.600 -4.179 1.00 91.69 94 ALA A O 1
ATOM 711 N N . SER A 1 95 ? -18.090 -3.428 -4.396 1.00 96.19 95 SER A N 1
ATOM 712 C CA . SER A 1 95 ? -17.693 -3.027 -3.047 1.00 96.19 95 SER A CA 1
ATOM 713 C C . SER A 1 95 ? -18.609 -1.939 -2.493 1.00 96.19 95 SER A C 1
ATOM 715 O O . SER A 1 95 ? -19.237 -1.189 -3.243 1.00 96.19 95 SER A O 1
ATOM 717 N N . ARG A 1 96 ? -18.704 -1.870 -1.163 1.00 97.56 96 ARG A N 1
ATOM 718 C CA . ARG A 1 96 ? -19.481 -0.871 -0.431 1.00 97.56 96 ARG A CA 1
ATOM 719 C C . ARG A 1 96 ? -18.605 -0.246 0.660 1.00 97.56 96 ARG A C 1
ATOM 721 O O . ARG A 1 96 ? -18.263 -0.958 1.608 1.00 97.56 96 ARG A O 1
ATOM 728 N N . PRO A 1 97 ? -18.286 1.060 0.568 1.00 98.00 97 PRO A N 1
ATOM 729 C CA . PRO A 1 97 ? -17.660 1.792 1.664 1.00 98.00 97 PRO A CA 1
ATOM 730 C C . PRO A 1 97 ? -18.454 1.619 2.963 1.00 98.00 97 PRO A C 1
ATOM 732 O O . PRO A 1 97 ? -19.686 1.582 2.933 1.00 98.00 97 PRO A O 1
ATOM 735 N N . LEU A 1 98 ? -17.750 1.498 4.084 1.00 98.25 98 LEU A N 1
ATOM 736 C CA . LEU A 1 98 ? -18.346 1.434 5.414 1.00 98.25 98 LEU A CA 1
ATOM 737 C C . LEU A 1 98 ? -18.127 2.765 6.12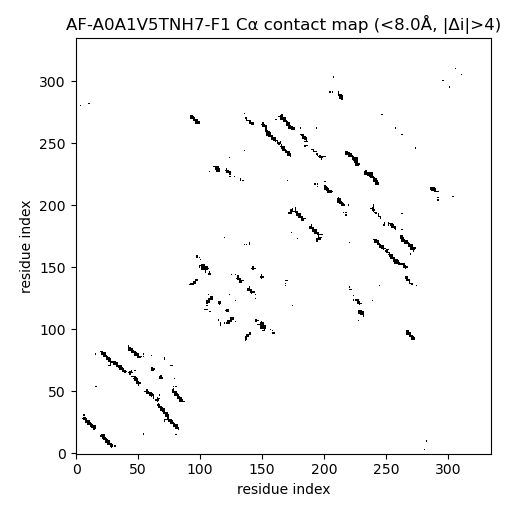7 1.00 98.25 98 LEU A C 1
ATOM 739 O O . LEU A 1 98 ? -17.027 3.316 6.078 1.00 98.25 98 LEU A O 1
ATOM 743 N N . ASP A 1 99 ? -19.158 3.245 6.814 1.00 95.19 99 ASP A N 1
ATOM 744 C CA . ASP A 1 99 ? -19.035 4.420 7.668 1.00 95.19 99 ASP A CA 1
ATOM 745 C C . ASP A 1 99 ? -18.209 4.061 8.905 1.00 95.19 99 ASP A C 1
ATOM 747 O O . ASP A 1 99 ? -18.502 3.097 9.619 1.00 95.19 99 ASP A O 1
ATOM 751 N N . LEU A 1 100 ? -17.156 4.838 9.152 1.00 97.12 100 LEU A N 1
ATOM 752 C CA . LEU A 1 100 ? -16.337 4.701 10.346 1.00 97.12 100 LEU A CA 1
ATOM 753 C C . LEU A 1 100 ? -16.855 5.648 11.438 1.00 97.12 100 LEU A C 1
ATOM 755 O O . LEU A 1 100 ? -17.042 6.835 11.163 1.00 97.12 100 LEU A O 1
ATOM 759 N N . PRO A 1 101 ? -17.042 5.179 12.685 1.00 96.56 101 PRO A N 1
ATOM 760 C CA . PRO A 1 101 ? -17.376 6.038 13.821 1.00 96.56 101 PRO A CA 1
ATOM 761 C C . PRO A 1 101 ? -16.147 6.835 14.292 1.00 96.56 101 PRO A C 1
ATOM 763 O O . PRO A 1 101 ? -15.638 6.608 15.389 1.00 96.56 101 PRO A O 1
ATOM 766 N N . CYS A 1 102 ? -15.637 7.724 13.434 1.00 97.12 102 CYS A N 1
ATOM 767 C CA . CYS A 1 102 ? -14.409 8.488 13.645 1.00 97.12 102 CYS A CA 1
ATOM 768 C C . CYS A 1 102 ? -14.380 9.175 15.019 1.00 97.12 102 CYS A C 1
ATOM 770 O O . CYS A 1 102 ? -15.358 9.779 15.455 1.00 97.12 102 CYS A O 1
ATOM 772 N N . ASN A 1 103 ? -13.230 9.095 15.686 1.00 96.44 103 ASN A N 1
ATOM 773 C CA . ASN A 1 103 ? -13.013 9.584 17.052 1.00 96.44 103 ASN A CA 1
ATOM 774 C C . ASN A 1 103 ? -11.677 10.329 17.222 1.00 96.44 103 ASN A C 1
ATOM 776 O O . ASN A 1 103 ? -11.331 10.732 18.331 1.00 96.44 103 ASN A O 1
ATOM 780 N N . VAL A 1 104 ? -10.916 10.490 16.138 1.00 95.69 104 VAL A N 1
ATOM 781 C CA . VAL A 1 104 ? -9.673 11.255 16.100 1.00 95.69 104 VAL A CA 1
ATOM 782 C C . VAL A 1 104 ? -9.631 12.095 14.826 1.00 95.69 104 VAL A C 1
ATOM 784 O O . VAL A 1 104 ? -10.208 11.746 13.793 1.00 95.69 104 VAL A O 1
ATOM 787 N N . ARG A 1 105 ? -8.978 13.250 14.915 1.00 93.81 105 ARG A N 1
ATOM 788 C CA . ARG A 1 105 ? -8.761 14.172 13.803 1.00 93.81 105 ARG A CA 1
ATOM 789 C C . ARG A 1 105 ? -7.299 14.086 13.387 1.00 93.81 105 ARG A C 1
ATOM 791 O O . ARG A 1 105 ? -6.463 14.650 14.070 1.00 93.81 105 ARG A O 1
ATOM 798 N N . VAL A 1 106 ? -7.006 13.376 12.301 1.00 94.69 106 VAL A N 1
ATOM 799 C CA . VAL A 1 106 ? -5.646 13.204 11.751 1.00 94.69 106 VAL A CA 1
ATOM 800 C C . VAL A 1 106 ? -5.427 13.977 10.454 1.00 94.69 106 VAL A C 1
ATOM 802 O O . VAL A 1 106 ? -4.342 13.904 9.889 1.00 94.69 106 VAL A O 1
ATOM 805 N N . VAL A 1 107 ? -6.446 14.683 9.959 1.00 93.94 107 VAL A N 1
ATOM 806 C CA . VAL A 1 107 ? -6.380 15.529 8.760 1.00 93.94 107 VAL A CA 1
ATOM 807 C C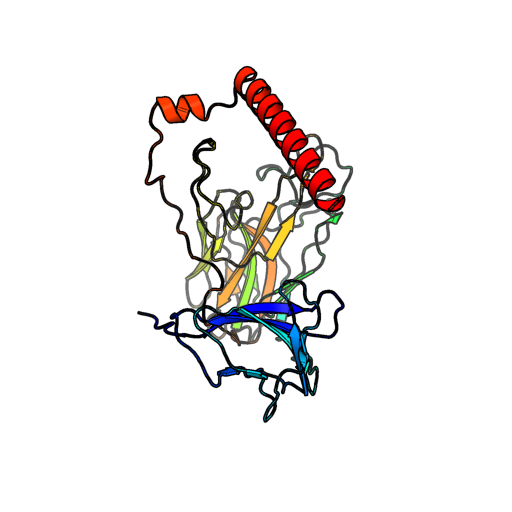 . VAL A 1 107 ? -6.731 16.963 9.126 1.00 93.94 107 VAL A C 1
ATOM 809 O O . VAL A 1 107 ? -7.760 17.185 9.770 1.00 93.94 107 VAL A O 1
ATOM 812 N N . THR A 1 108 ? -5.907 17.922 8.709 1.00 89.75 108 THR A N 1
ATOM 813 C CA . THR A 1 108 ? -6.081 19.347 9.033 1.00 89.75 108 THR A CA 1
ATOM 814 C C . THR A 1 108 ? -5.956 20.225 7.778 1.00 89.75 108 THR A C 1
ATOM 816 O O . THR A 1 108 ? -5.155 19.911 6.890 1.00 89.75 108 THR A O 1
ATOM 819 N N . PRO A 1 109 ? -6.765 21.295 7.635 1.00 87.31 109 PRO A N 1
ATOM 820 C CA . PRO A 1 109 ? -6.641 22.253 6.538 1.00 87.31 109 PRO A CA 1
ATOM 821 C C . PRO A 1 109 ? -5.312 23.010 6.546 1.00 87.31 109 PRO A C 1
ATOM 823 O O . PRO A 1 109 ? -4.715 23.247 7.595 1.00 87.31 109 PRO A O 1
ATOM 826 N N . ASN A 1 110 ? -4.889 23.449 5.362 1.00 74.62 110 ASN A N 1
ATOM 827 C CA . ASN A 1 110 ? -3.782 24.385 5.222 1.00 74.62 110 ASN A CA 1
ATOM 828 C C . ASN A 1 110 ? -4.162 25.727 5.892 1.00 74.62 110 ASN A C 1
ATOM 830 O O . ASN A 1 110 ? -5.295 26.185 5.733 1.00 74.62 110 ASN A O 1
ATOM 834 N N . ALA A 1 111 ? -3.227 26.337 6.627 1.00 62.91 111 ALA A N 1
ATOM 835 C CA . ALA A 1 111 ? -3.382 27.545 7.456 1.00 62.91 111 ALA A CA 1
ATOM 836 C C . ALA A 1 111 ? -3.948 27.384 8.884 1.00 62.91 111 ALA A C 1
ATOM 838 O O . ALA A 1 111 ? -4.207 28.400 9.530 1.00 62.91 111 ALA A O 1
ATOM 839 N N . GLU A 1 112 ? -4.081 26.167 9.423 1.00 67.38 112 GLU A N 1
ATOM 840 C CA . GLU A 1 112 ? -4.317 25.973 10.864 1.00 67.38 112 GLU A CA 1
ATOM 841 C C . GLU A 1 112 ? -2.978 25.976 11.633 1.00 67.38 112 GLU A C 1
ATOM 843 O O . GLU A 1 112 ? -2.184 25.040 11.479 1.00 67.38 112 GLU A O 1
ATOM 848 N N . PRO A 1 113 ? -2.675 27.007 12.454 1.00 56.47 113 PRO A N 1
ATOM 849 C CA . PRO A 1 113 ? -1.474 27.009 13.281 1.00 56.47 113 PRO A CA 1
ATOM 850 C C . PRO A 1 113 ? -1.563 25.859 14.285 1.00 56.47 113 PRO A C 1
ATOM 852 O O . PRO A 1 113 ? -2.516 25.790 15.058 1.00 56.47 113 PRO A O 1
ATOM 855 N N . GLY A 1 114 ? -0.582 24.958 14.286 1.00 57.38 114 GLY A N 1
ATOM 856 C CA . GLY A 1 114 ? -0.601 23.810 15.190 1.00 57.38 114 GLY A CA 1
ATOM 857 C C . GLY A 1 114 ? -1.548 22.695 14.768 1.00 57.38 114 GLY A C 1
ATOM 858 O O . GLY A 1 114 ? -2.163 22.077 15.633 1.00 57.38 114 GLY A O 1
ATOM 859 N N . GLY A 1 115 ? -1.609 22.382 13.468 1.00 61.25 115 GLY A N 1
ATOM 860 C CA . GLY A 1 115 ? -2.270 21.198 12.900 1.00 61.25 115 GLY A CA 1
ATOM 861 C C . GLY A 1 115 ? -1.679 19.848 13.344 1.00 61.25 115 GLY A C 1
ATOM 862 O O . GLY A 1 115 ? -1.646 18.904 12.565 1.00 61.25 115 GLY A O 1
ATOM 863 N N . PHE A 1 116 ? -1.200 19.752 14.581 1.00 73.44 116 PHE A N 1
ATOM 864 C CA . PHE A 1 116 ? -0.774 18.550 15.276 1.00 73.44 116 PHE A CA 1
ATOM 865 C C . PHE A 1 116 ? -2.002 17.798 15.797 1.00 73.44 116 PHE A C 1
ATOM 867 O O . PHE A 1 116 ? -2.919 18.384 16.366 1.00 73.44 116 PHE A O 1
ATOM 874 N N . THR A 1 117 ? -2.012 16.480 15.649 1.00 81.62 117 THR A N 1
ATOM 875 C CA . THR A 1 117 ? -3.040 15.612 16.221 1.00 81.62 117 THR A CA 1
ATOM 876 C C . THR A 1 117 ? -2.673 15.259 17.665 1.00 81.62 117 THR A C 1
ATOM 878 O O . THR A 1 117 ? -1.697 14.528 17.877 1.00 81.62 117 THR A O 1
ATOM 881 N N . PRO A 1 118 ? -3.439 15.702 18.681 1.00 80.25 118 PRO A N 1
ATOM 882 C CA . PRO A 1 118 ? -3.137 15.391 20.075 1.00 80.25 118 PRO A CA 1
ATOM 883 C C . PRO A 1 118 ? -3.036 13.880 20.312 1.00 80.25 118 PRO A C 1
ATOM 885 O O . PRO A 1 118 ? -3.976 13.136 20.044 1.00 80.25 118 PRO A O 1
ATOM 888 N N . GLY A 1 119 ? -1.881 13.423 20.804 1.00 86.38 119 GLY A N 1
ATOM 889 C CA . GLY A 1 119 ? -1.603 12.005 21.062 1.00 86.38 119 GLY A CA 1
ATOM 890 C C . GLY A 1 119 ? -1.168 11.178 19.845 1.00 86.38 119 GLY A C 1
ATOM 891 O O . GLY A 1 119 ? -0.793 10.024 20.029 1.00 86.38 119 GLY A O 1
ATOM 892 N N . TYR A 1 120 ? -1.163 11.751 18.637 1.00 91.38 120 TYR A N 1
ATOM 893 C CA . TYR A 1 120 ? -0.785 11.050 17.403 1.00 91.38 120 TYR A CA 1
ATOM 894 C C . TYR A 1 120 ? 0.314 11.767 16.607 1.00 91.38 120 TYR A C 1
ATOM 896 O O . TYR A 1 120 ? 0.970 11.143 15.786 1.00 91.38 120 TYR A O 1
ATOM 904 N N . GLY A 1 121 ? 0.616 13.040 16.863 1.00 90.88 121 GLY A N 1
ATOM 905 C CA . GLY A 1 121 ? 1.714 13.714 16.169 1.00 90.88 121 GLY A CA 1
ATOM 906 C C . GLY A 1 121 ? 1.258 14.504 14.938 1.00 90.88 121 GLY A C 1
ATOM 907 O O . GLY A 1 121 ? 0.111 14.941 14.890 1.00 90.88 121 GLY A O 1
ATOM 908 N N . PRO A 1 122 ? 2.131 14.715 13.939 1.00 92.00 122 PRO A N 1
ATOM 909 C CA . PRO A 1 122 ? 1.798 15.497 12.748 1.00 92.00 122 PRO A CA 1
ATOM 910 C C . PRO A 1 122 ? 0.572 14.969 11.999 1.00 92.00 122 PRO A C 1
ATOM 912 O O . PRO A 1 122 ? 0.389 13.754 11.878 1.00 92.00 122 PRO A O 1
ATOM 915 N N . ALA A 1 123 ? -0.234 15.881 11.460 1.00 92.94 123 ALA A N 1
ATOM 916 C CA . ALA A 1 123 ? -1.432 15.543 10.701 1.00 92.94 123 ALA A CA 1
ATOM 917 C C . ALA A 1 123 ? -1.184 15.466 9.188 1.00 92.94 123 ALA A C 1
ATOM 919 O O . ALA A 1 123 ? -0.225 16.011 8.635 1.00 92.94 123 ALA A O 1
ATOM 920 N N . ILE A 1 124 ? -2.112 14.792 8.516 1.00 94.62 124 ILE A N 1
ATOM 921 C CA . ILE A 1 124 ? -2.252 14.745 7.067 1.00 94.62 124 ILE A CA 1
ATOM 922 C C . ILE A 1 124 ? -2.739 16.118 6.569 1.00 94.62 124 ILE A C 1
ATOM 924 O O . ILE A 1 124 ? -3.767 16.606 7.046 1.00 94.62 124 ILE A O 1
ATOM 928 N N . PRO A 1 125 ? -2.079 16.704 5.561 1.00 92.94 125 PRO A N 1
ATOM 929 C CA . PRO A 1 125 ? -2.558 17.917 4.909 1.00 92.94 125 PRO A CA 1
ATOM 930 C C . PRO A 1 125 ? -3.838 17.663 4.099 1.00 92.94 125 PRO A C 1
ATOM 932 O O . PRO A 1 125 ? -3.869 16.787 3.224 1.00 92.94 125 PRO A O 1
ATOM 935 N N . ALA A 1 126 ? -4.908 18.413 4.377 1.00 92.81 126 ALA A N 1
ATOM 936 C CA . ALA A 1 126 ? -6.218 18.224 3.746 1.00 92.81 126 ALA A CA 1
ATOM 937 C C . ALA A 1 126 ? -6.189 18.354 2.216 1.00 92.81 126 ALA A C 1
ATOM 939 O O . ALA A 1 126 ? -6.887 17.621 1.521 1.00 92.81 126 ALA A O 1
ATOM 940 N N . GLU A 1 127 ? -5.359 19.238 1.667 1.00 91.50 127 GLU A N 1
ATOM 941 C CA . GLU A 1 127 ? -5.212 19.453 0.224 1.00 91.50 127 GLU A CA 1
ATOM 942 C C . GLU A 1 127 ? -4.513 18.290 -0.498 1.00 91.50 127 GLU A C 1
ATOM 944 O O . GLU A 1 127 ? -4.524 18.199 -1.729 1.00 91.50 127 GLU A O 1
ATOM 949 N N . ARG A 1 128 ? -3.916 17.366 0.263 1.00 92.12 128 ARG A N 1
ATOM 950 C CA . ARG A 1 128 ? -3.381 16.096 -0.237 1.00 92.12 128 ARG A CA 1
ATOM 951 C C . ARG A 1 128 ? -4.293 14.914 0.071 1.00 92.12 128 ARG A C 1
ATOM 953 O O . ARG A 1 128 ? -4.051 13.841 -0.480 1.00 92.12 128 ARG A O 1
ATOM 960 N N . PHE A 1 129 ? -5.307 15.086 0.917 1.00 94.75 129 PHE A N 1
ATOM 961 C CA . PHE A 1 129 ? -6.156 13.998 1.379 1.00 94.75 129 PHE A CA 1
ATOM 962 C C . PHE A 1 129 ? -7.257 13.677 0.357 1.00 94.75 129 PHE A C 1
ATOM 964 O O . PHE A 1 129 ? -8.119 14.516 0.090 1.00 94.75 129 PHE A O 1
ATOM 971 N N . PRO A 1 130 ? -7.247 12.484 -0.261 1.00 95.69 130 PRO A N 1
ATOM 972 C CA . PRO A 1 130 ? -8.243 12.139 -1.263 1.00 95.69 130 PRO A CA 1
ATOM 973 C C . PRO A 1 130 ? -9.588 11.860 -0.592 1.00 95.69 130 PRO A C 1
ATOM 975 O O . PRO A 1 130 ? -9.622 11.217 0.451 1.00 95.69 130 PRO A O 1
ATOM 978 N N . ALA A 1 131 ? -10.696 12.250 -1.229 1.00 96.56 131 ALA A N 1
ATOM 979 C CA . ALA A 1 131 ? -12.047 11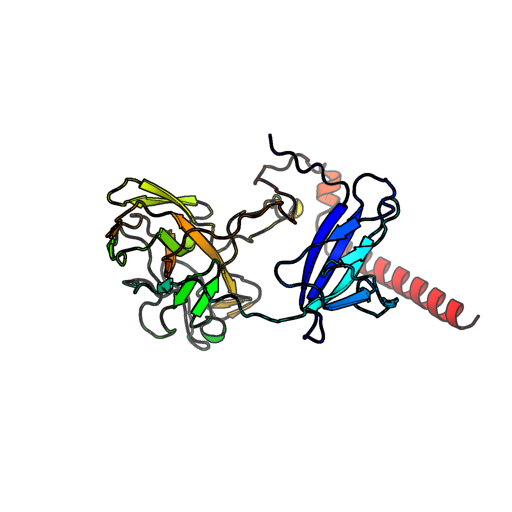.868 -0.792 1.00 96.56 131 ALA A CA 1
ATOM 980 C C . ALA A 1 131 ? -12.312 10.352 -0.922 1.00 96.56 131 ALA A C 1
ATOM 982 O O . ALA A 1 131 ? -13.235 9.801 -0.319 1.00 96.56 131 ALA A O 1
ATOM 983 N N . GLU A 1 132 ? -11.522 9.670 -1.755 1.00 96.31 132 GLU A N 1
ATOM 984 C CA . GLU A 1 132 ? -11.681 8.255 -2.047 1.00 96.31 132 GLU A CA 1
ATOM 985 C C . GLU A 1 132 ? -10.352 7.619 -2.470 1.00 96.31 132 GLU A C 1
ATOM 987 O O . GLU A 1 132 ? -9.589 8.192 -3.248 1.00 96.31 132 GLU A O 1
ATOM 992 N N . ILE A 1 133 ? -10.100 6.403 -1.991 1.00 96.69 133 ILE A N 1
ATOM 993 C CA . ILE A 1 133 ? -8.982 5.550 -2.396 1.00 96.69 133 ILE A CA 1
ATOM 994 C C . ILE A 1 133 ? -9.563 4.330 -3.122 1.00 96.69 133 ILE A C 1
ATOM 996 O O . ILE A 1 133 ? -10.466 3.661 -2.617 1.00 96.69 133 ILE A O 1
ATOM 1000 N N . ARG A 1 134 ? -9.048 4.024 -4.317 1.00 94.62 134 ARG A N 1
ATOM 1001 C CA . ARG A 1 134 ? -9.440 2.842 -5.103 1.00 94.62 134 ARG A CA 1
ATOM 1002 C C . ARG A 1 134 ? -8.280 1.861 -5.172 1.00 94.62 134 ARG A C 1
ATOM 1004 O O . ARG A 1 134 ? -7.309 2.102 -5.883 1.00 94.62 134 ARG A O 1
ATOM 1011 N N . GLN A 1 135 ? -8.378 0.754 -4.443 1.00 91.56 135 GLN A N 1
ATOM 1012 C CA . GLN A 1 135 ? -7.325 -0.264 -4.393 1.00 91.56 135 GLN A CA 1
ATOM 1013 C C . GLN A 1 135 ? -7.908 -1.636 -4.042 1.00 91.56 135 GLN A C 1
ATOM 1015 O O . GLN A 1 135 ? -8.922 -1.724 -3.361 1.00 91.56 135 GLN A O 1
ATOM 1020 N N . ALA A 1 136 ? -7.283 -2.717 -4.522 1.00 88.75 136 ALA A N 1
ATOM 1021 C CA . ALA A 1 136 ? -7.699 -4.106 -4.265 1.00 88.75 136 ALA A CA 1
ATOM 1022 C C . ALA A 1 136 ? -9.187 -4.407 -4.556 1.00 88.75 136 ALA A C 1
ATOM 1024 O O . ALA A 1 136 ? -9.819 -5.211 -3.871 1.00 88.75 136 ALA A O 1
ATOM 1025 N N . GLY A 1 137 ? -9.754 -3.748 -5.574 1.00 89.50 137 GLY A N 1
ATOM 1026 C CA . GLY A 1 137 ? -11.172 -3.877 -5.925 1.00 89.50 137 GLY A CA 1
ATOM 1027 C C . GLY A 1 137 ? -12.135 -3.177 -4.961 1.00 89.50 137 GLY A C 1
ATOM 1028 O O . GLY A 1 137 ? -13.344 -3.280 -5.136 1.00 89.50 137 GLY A O 1
ATOM 1029 N N . ALA A 1 138 ? -11.623 -2.462 -3.961 1.00 94.06 138 ALA A N 1
ATOM 1030 C CA . ALA A 1 138 ? -12.415 -1.703 -3.013 1.00 94.06 138 ALA A CA 1
ATOM 1031 C C . ALA A 1 138 ? -12.473 -0.223 -3.397 1.00 94.06 138 ALA A C 1
ATOM 1033 O O . ALA A 1 138 ? -11.464 0.393 -3.755 1.00 94.06 138 ALA A O 1
ATOM 1034 N N . VAL A 1 139 ? -13.663 0.352 -3.254 1.00 96.06 139 VAL A N 1
ATOM 1035 C CA . VAL A 1 139 ? -13.861 1.793 -3.126 1.00 96.06 139 VAL A CA 1
ATOM 1036 C C . VAL A 1 139 ? -13.851 2.132 -1.637 1.00 96.06 139 VAL A C 1
ATOM 1038 O O . VAL A 1 139 ? -14.715 1.664 -0.894 1.00 96.06 139 VAL A O 1
ATOM 1041 N N . LEU A 1 140 ? -12.865 2.908 -1.193 1.00 97.62 140 LEU A N 1
ATOM 1042 C CA . LEU A 1 140 ? -12.652 3.297 0.202 1.00 97.62 140 LEU A CA 1
ATOM 1043 C C . LEU A 1 140 ? -12.897 4.799 0.330 1.00 97.62 140 LEU A C 1
ATOM 1045 O O . LEU A 1 140 ? -12.082 5.596 -0.127 1.00 97.62 140 LEU A O 1
ATOM 1049 N N . LYS A 1 141 ? -14.026 5.188 0.927 1.00 97.69 141 LYS A N 1
ATOM 1050 C CA . LYS A 1 141 ? -14.335 6.601 1.178 1.00 97.69 141 LYS A CA 1
ATOM 1051 C C . LYS A 1 141 ? -13.656 7.057 2.457 1.00 97.69 141 LYS A C 1
ATOM 1053 O O . LYS A 1 141 ? -13.766 6.386 3.481 1.00 97.69 141 LYS A O 1
ATOM 1058 N N . THR A 1 142 ? -12.974 8.187 2.383 1.00 97.62 142 THR A N 1
ATOM 1059 C CA . THR A 1 142 ? -12.408 8.850 3.554 1.00 97.62 142 THR A CA 1
ATOM 1060 C C . THR A 1 142 ? -13.432 9.817 4.139 1.00 97.62 142 THR A C 1
ATOM 1062 O O . THR A 1 142 ? -14.337 10.297 3.448 1.00 97.62 142 THR A O 1
ATOM 1065 N N . ALA A 1 143 ? -13.308 10.103 5.432 1.00 95.31 143 ALA A N 1
ATOM 1066 C CA . ALA A 1 143 ? -14.080 11.177 6.037 1.00 95.31 143 ALA A CA 1
ATOM 1067 C C . ALA A 1 143 ? -13.605 12.534 5.480 1.00 95.31 143 ALA A C 1
ATOM 1069 O O . ALA A 1 143 ? -12.406 12.719 5.274 1.00 95.31 143 ALA A O 1
ATOM 1070 N N . PRO A 1 144 ? -14.505 13.498 5.230 1.00 91.12 144 PRO A N 1
ATOM 1071 C CA . PRO A 1 144 ? -14.108 14.792 4.695 1.00 91.12 144 PRO A CA 1
ATOM 1072 C C . PRO A 1 144 ? -13.149 15.519 5.655 1.00 91.12 144 PRO A C 1
ATOM 1074 O O . PRO A 1 144 ? -13.323 15.440 6.876 1.00 91.12 144 PRO A O 1
ATOM 1077 N N . PRO A 1 145 ? -12.153 16.254 5.130 1.00 86.12 145 PRO A N 1
ATOM 1078 C CA . PRO A 1 145 ? -11.340 17.132 5.958 1.00 86.12 145 PRO A CA 1
ATOM 1079 C C . PRO A 1 145 ? -12.208 18.260 6.537 1.00 86.12 145 PRO A C 1
ATOM 1081 O O . PRO A 1 145 ? -13.107 18.773 5.871 1.00 86.12 145 PRO A O 1
ATOM 1084 N N . GLY A 1 146 ? -11.942 18.648 7.782 1.00 78.81 146 GLY A N 1
ATOM 1085 C CA . GLY A 1 146 ? -12.689 19.685 8.493 1.00 78.81 146 GLY A CA 1
ATOM 1086 C C . GLY A 1 146 ? -12.328 19.725 9.977 1.00 78.81 146 GLY A C 1
ATOM 1087 O O . GLY A 1 146 ? -11.326 19.139 10.395 1.00 78.81 146 GLY A O 1
ATOM 1088 N N . ASP A 1 147 ? -13.158 20.393 10.775 1.00 75.31 147 ASP A N 1
ATOM 1089 C CA . ASP A 1 147 ? -12.920 20.589 12.216 1.00 75.31 147 ASP A CA 1
ATOM 1090 C C . ASP A 1 147 ? -13.345 19.381 13.072 1.00 75.31 147 ASP A C 1
ATOM 1092 O O . ASP A 1 147 ? -13.003 19.287 14.249 1.00 75.31 147 ASP A O 1
ATOM 1096 N N . GLY A 1 148 ? -14.085 18.435 12.484 1.00 87.88 148 GLY A N 1
ATOM 1097 C CA . GLY A 1 148 ? -14.533 17.206 13.140 1.00 87.88 148 GLY A CA 1
ATOM 1098 C C . GLY A 1 148 ? -13.518 16.059 13.091 1.00 87.88 148 GLY A C 1
ATOM 1099 O O . GLY A 1 148 ? -12.435 16.160 12.511 1.00 87.88 148 GLY A O 1
ATOM 1100 N N . PHE A 1 149 ? -13.897 14.923 13.683 1.00 94.69 149 PHE A N 1
ATOM 1101 C CA . PHE A 1 149 ? -13.131 13.682 13.564 1.00 94.69 149 PHE A CA 1
ATOM 1102 C C . PHE A 1 149 ? -13.169 13.147 12.133 1.00 94.69 149 PHE A C 1
ATOM 1104 O O . PHE A 1 149 ? -14.218 13.116 11.493 1.00 94.69 149 PHE A O 1
ATOM 1111 N N . ASN A 1 150 ? -12.018 12.687 11.649 1.00 95.38 150 ASN A N 1
ATOM 1112 C CA . ASN A 1 150 ? -11.837 12.234 10.269 1.00 95.38 150 ASN A CA 1
ATOM 1113 C C . ASN A 1 150 ? -11.020 10.940 10.145 1.00 95.38 150 ASN A C 1
ATOM 1115 O O . ASN A 1 150 ? -10.719 10.495 9.040 1.00 95.38 150 ASN A O 1
ATOM 1119 N N . ALA A 1 151 ? -10.719 10.305 11.274 1.00 97.44 151 ALA A N 1
ATOM 1120 C CA . ALA A 1 151 ? -10.205 8.952 11.331 1.00 97.44 151 ALA A CA 1
ATOM 1121 C C . ALA A 1 151 ? -10.698 8.232 12.590 1.00 97.44 151 ALA A C 1
ATOM 1123 O O . ALA A 1 151 ? -11.236 8.836 13.527 1.00 97.44 151 ALA A O 1
ATOM 1124 N N . LEU A 1 152 ? -10.510 6.917 12.600 1.00 98.31 152 LEU A N 1
ATOM 1125 C CA . LEU A 1 152 ? -10.893 6.040 13.694 1.00 98.31 152 LEU A CA 1
ATOM 1126 C C . LEU A 1 152 ? -9.656 5.450 14.364 1.00 98.31 152 LEU A C 1
ATOM 1128 O O . LEU A 1 152 ? -9.022 4.566 13.800 1.00 98.31 152 LEU A O 1
ATOM 1132 N N . ALA A 1 153 ? -9.350 5.881 15.581 1.00 98.25 153 ALA A N 1
ATOM 1133 C CA . ALA A 1 153 ? -8.491 5.131 16.484 1.00 98.25 153 ALA A CA 1
ATOM 1134 C C . ALA A 1 153 ? -9.267 3.934 17.046 1.00 98.25 153 ALA A C 1
ATOM 1136 O O . ALA A 1 153 ? -10.371 4.092 17.587 1.00 98.25 153 ALA A O 1
ATOM 1137 N N . CYS A 1 154 ? -8.703 2.738 16.899 1.00 98.44 154 CYS A N 1
ATOM 1138 C CA . CYS A 1 154 ? -9.370 1.501 17.276 1.00 98.44 154 CYS A CA 1
ATOM 1139 C C . CYS A 1 154 ? -9.477 1.383 18.808 1.00 98.44 154 CYS A C 1
ATOM 1141 O O . CYS A 1 154 ? -8.490 1.477 19.530 1.00 98.44 154 CYS A O 1
ATOM 1143 N N . CYS A 1 155 ? -10.698 1.194 19.299 1.00 97.88 155 CYS A N 1
ATOM 1144 C CA . CYS A 1 155 ? -11.074 1.069 20.711 1.00 97.88 155 CYS A CA 1
ATOM 1145 C C . CYS A 1 155 ? -12.138 -0.037 20.880 1.00 97.88 155 CYS A C 1
ATOM 1147 O O . CYS A 1 155 ? -13.099 0.136 21.632 1.00 97.88 155 CYS A O 1
ATOM 1149 N N . GLY A 1 156 ? -12.074 -1.112 20.084 1.00 98.00 156 GLY A N 1
ATOM 1150 C CA . GLY A 1 156 ? -13.067 -2.193 20.136 1.00 98.00 156 GLY A CA 1
ATOM 1151 C C . GLY A 1 156 ? -14.396 -1.914 19.417 1.00 98.00 156 GLY A C 1
ATOM 1152 O O . GLY A 1 156 ? -15.399 -2.568 19.708 1.00 98.00 156 GLY A O 1
ATOM 1153 N N . GLN A 1 157 ? -14.457 -0.941 18.500 1.00 98.19 157 GLN A N 1
ATOM 1154 C CA . GLN A 1 157 ? -15.694 -0.623 17.777 1.00 98.19 157 GLN A CA 1
ATOM 1155 C C . GLN A 1 157 ? -16.143 -1.801 16.904 1.00 98.19 157 GLN A C 1
ATOM 1157 O O . GLN A 1 157 ? -15.330 -2.509 16.315 1.00 98.19 157 GLN A O 1
ATOM 1162 N N . THR A 1 158 ? -17.457 -1.984 16.778 1.00 97.69 158 THR A N 1
ATOM 1163 C CA . THR A 1 158 ? -18.047 -3.019 15.918 1.00 97.69 158 THR A CA 1
ATOM 1164 C C . THR A 1 158 ? -18.490 -2.414 14.590 1.00 97.69 158 THR A C 1
ATOM 1166 O O . THR A 1 158 ? -19.362 -1.547 14.560 1.00 97.69 158 THR A O 1
ATOM 1169 N N . LEU A 1 159 ? -17.911 -2.885 13.488 1.00 97.81 159 LEU A N 1
ATOM 1170 C CA . LEU A 1 159 ? -18.329 -2.540 12.133 1.00 97.81 159 LEU A CA 1
ATOM 1171 C C . LEU A 1 159 ? -19.428 -3.495 11.666 1.00 97.81 159 LEU A C 1
ATOM 1173 O O . LEU A 1 159 ? -19.286 -4.713 11.775 1.00 97.81 159 LEU A O 1
ATOM 1177 N N . GLN A 1 160 ? -20.501 -2.936 11.107 1.00 97.38 160 GLN A N 1
ATOM 1178 C CA . GLN A 1 160 ? -21.574 -3.710 10.483 1.00 97.38 160 GLN A CA 1
ATOM 1179 C C . GLN A 1 160 ? -21.158 -4.125 9.071 1.00 97.38 160 GLN A C 1
ATOM 1181 O O . GLN A 1 160 ? -20.861 -3.279 8.221 1.00 97.38 160 GLN A O 1
ATOM 1186 N N . ILE A 1 161 ? -21.153 -5.428 8.810 1.00 97.25 161 ILE A N 1
ATOM 1187 C CA . ILE A 1 161 ? -20.739 -5.993 7.532 1.00 97.25 161 ILE A CA 1
ATOM 1188 C C . ILE A 1 161 ? -21.985 -6.270 6.680 1.00 97.25 161 ILE A C 1
ATOM 1190 O O . ILE A 1 161 ? -22.877 -7.003 7.105 1.00 97.25 161 ILE A O 1
ATOM 1194 N N . PRO A 1 162 ? -22.095 -5.693 5.468 1.00 96.75 162 PRO A N 1
ATOM 1195 C CA . PRO A 1 162 ? -23.182 -6.040 4.561 1.00 96.75 162 PRO A CA 1
ATOM 1196 C C . PRO A 1 162 ? -23.183 -7.526 4.204 1.00 96.75 162 PRO A C 1
ATOM 1198 O O . PRO A 1 162 ? -22.145 -8.100 3.871 1.00 96.75 162 PRO A O 1
ATOM 1201 N N . GLY A 1 163 ? -24.381 -8.113 4.175 1.00 95.81 163 GLY A N 1
ATOM 1202 C CA . GLY A 1 163 ? -24.577 -9.499 3.766 1.00 95.81 163 GLY A CA 1
ATOM 1203 C C . GLY A 1 163 ? -23.966 -9.794 2.394 1.00 95.81 163 GLY A C 1
ATOM 1204 O O . GLY A 1 163 ? -24.101 -9.013 1.454 1.00 95.81 163 GLY A O 1
ATOM 1205 N N . GLY A 1 164 ? -23.280 -10.932 2.292 1.00 94.69 164 GLY A N 1
ATOM 1206 C CA . GLY A 1 164 ? -22.601 -11.369 1.069 1.00 94.69 164 GLY A CA 1
ATOM 1207 C C . GLY A 1 164 ? -21.175 -10.838 0.896 1.00 94.69 164 GLY A C 1
ATOM 1208 O O . GLY A 1 164 ? -20.496 -11.276 -0.034 1.00 94.69 164 GLY A O 1
ATOM 1209 N N . ALA A 1 165 ? -20.691 -9.949 1.772 1.00 96.44 165 ALA A N 1
ATOM 1210 C CA . ALA A 1 165 ? -19.293 -9.530 1.761 1.00 96.44 165 ALA A CA 1
ATOM 1211 C C . ALA A 1 165 ? -18.353 -10.732 1.956 1.00 96.44 165 ALA A C 1
ATOM 1213 O O . ALA A 1 165 ? -18.598 -11.616 2.775 1.00 96.44 165 ALA A O 1
ATOM 1214 N N . LYS A 1 166 ? -17.268 -10.763 1.181 1.00 95.62 166 LYS A N 1
ATOM 1215 C CA . LYS A 1 166 ? -16.244 -11.818 1.203 1.00 95.62 166 LYS A CA 1
ATOM 1216 C C . LYS A 1 166 ? -14.930 -11.341 1.809 1.00 95.62 166 LYS A C 1
ATOM 1218 O O . LYS A 1 166 ? -14.141 -12.161 2.266 1.00 95.62 166 LYS A O 1
ATOM 1223 N N . ARG A 1 167 ? -14.683 -10.029 1.803 1.00 96.12 167 ARG A N 1
ATOM 1224 C CA . ARG A 1 167 ? -13.491 -9.382 2.364 1.00 96.12 167 ARG A CA 1
ATOM 1225 C C . ARG A 1 167 ? -13.841 -8.040 2.995 1.00 96.12 167 ARG A C 1
ATOM 1227 O O . ARG A 1 167 ? -14.779 -7.371 2.555 1.00 96.12 167 ARG A O 1
ATOM 1234 N N . LEU A 1 168 ? -13.022 -7.631 3.954 1.00 97.50 168 LEU A N 1
ATOM 1235 C CA . LEU A 1 168 ? -12.969 -6.293 4.522 1.00 97.50 168 LEU A CA 1
ATOM 1236 C C . LEU A 1 168 ? -11.625 -5.660 4.158 1.00 97.50 168 LEU A C 1
ATOM 1238 O O . LEU A 1 168 ? -10.567 -6.176 4.514 1.00 97.50 168 LEU A O 1
ATOM 1242 N N . CYS A 1 169 ? -11.671 -4.541 3.447 1.00 97.88 169 CYS A N 1
ATOM 1243 C CA . CYS A 1 169 ? -10.496 -3.734 3.152 1.00 97.88 169 CYS A CA 1
ATOM 1244 C C . CYS A 1 169 ? -10.455 -2.532 4.097 1.00 97.88 169 CYS A C 1
ATOM 1246 O O . CYS A 1 169 ? -11.456 -1.826 4.224 1.00 97.88 169 CYS A O 1
ATOM 1248 N N . LEU A 1 170 ? -9.307 -2.288 4.725 1.00 98.69 170 LEU A N 1
ATOM 1249 C CA . LEU A 1 170 ? -9.066 -1.165 5.630 1.00 98.69 170 LEU A CA 1
ATOM 1250 C C . LEU A 1 170 ? -7.866 -0.357 5.136 1.00 98.69 170 LEU A C 1
ATOM 1252 O O . LEU A 1 170 ? -6.849 -0.939 4.761 1.00 98.69 170 LEU A O 1
ATOM 1256 N N . VAL A 1 171 ? -7.958 0.971 5.178 1.00 98.75 171 VAL A N 1
ATOM 1257 C CA . VAL A 1 171 ? -6.781 1.847 5.081 1.00 98.75 171 VAL A CA 1
ATOM 1258 C C . VAL A 1 171 ? -6.344 2.171 6.496 1.00 98.75 171 VAL A C 1
ATOM 1260 O O . VAL A 1 171 ? -7.055 2.887 7.200 1.00 98.75 171 VAL A O 1
ATOM 1263 N N . CYS A 1 172 ? -5.203 1.635 6.916 1.00 98.56 172 CYS A N 1
ATOM 1264 C CA . CYS A 1 172 ? -4.741 1.704 8.293 1.00 98.56 172 CYS A CA 1
ATOM 1265 C C . CYS A 1 172 ? -3.245 1.986 8.415 1.00 98.56 172 CYS A C 1
ATOM 1267 O O . CYS A 1 172 ? -2.452 1.689 7.519 1.00 98.56 172 CYS A O 1
ATOM 1269 N N . ALA A 1 173 ? -2.864 2.526 9.565 1.00 98.44 173 ALA A N 1
ATOM 1270 C CA . ALA A 1 173 ? -1.482 2.627 10.004 1.00 98.44 173 ALA A CA 1
ATOM 1271 C C . ALA A 1 173 ? -1.420 2.575 11.533 1.00 98.44 173 ALA A C 1
ATOM 1273 O O . ALA A 1 173 ? -2.414 2.813 12.223 1.00 98.44 173 ALA A O 1
ATOM 1274 N N . SER A 1 174 ? -0.239 2.270 12.057 1.00 98.06 174 SER A N 1
ATOM 1275 C CA . SER A 1 174 ? 0.051 2.306 13.484 1.00 98.06 174 SER A CA 1
ATOM 1276 C C . SER A 1 174 ? 0.885 3.535 13.838 1.00 98.06 174 SER A C 1
ATOM 1278 O O . SER A 1 174 ? 1.912 3.812 13.221 1.00 98.06 174 SER A O 1
ATOM 1280 N N . TYR A 1 175 ? 0.493 4.249 14.886 1.00 96.81 175 TYR A N 1
ATOM 1281 C CA . TYR A 1 175 ? 1.292 5.317 15.490 1.00 96.81 175 TYR A CA 1
ATOM 1282 C C . TYR A 1 175 ? 2.315 4.795 16.514 1.00 96.81 175 TYR A C 1
ATOM 1284 O O . TYR A 1 175 ? 3.123 5.564 17.025 1.00 96.81 175 TYR A O 1
ATOM 1292 N N . GLY A 1 176 ? 2.315 3.485 16.785 1.00 94.12 176 GLY A N 1
ATOM 1293 C CA . GLY A 1 176 ? 3.243 2.802 17.693 1.00 94.12 176 GLY A CA 1
ATOM 1294 C C . GLY A 1 176 ? 4.341 1.996 16.989 1.00 94.12 176 GLY A C 1
ATOM 1295 O O . GLY A 1 176 ? 4.892 1.085 17.598 1.00 94.12 176 GLY A O 1
ATOM 1296 N N . GLY A 1 177 ? 4.627 2.283 15.715 1.00 94.81 177 GLY A N 1
ATOM 1297 C CA . GLY A 1 177 ? 5.509 1.462 14.875 1.00 94.81 177 GLY A CA 1
ATOM 1298 C C . GLY A 1 177 ? 4.801 0.238 14.287 1.00 94.81 177 GLY A C 1
ATOM 1299 O O . GLY A 1 177 ? 3.604 0.041 14.509 1.00 94.81 177 GLY A O 1
ATOM 1300 N N . ASP A 1 178 ? 5.531 -0.559 13.506 1.00 95.31 178 ASP A N 1
ATOM 1301 C CA . ASP A 1 178 ? 4.994 -1.775 12.878 1.00 95.31 178 ASP A CA 1
ATOM 1302 C C . ASP A 1 178 ? 4.390 -2.740 13.891 1.00 95.31 178 ASP A C 1
ATOM 1304 O O . ASP A 1 178 ? 5.040 -3.097 14.876 1.00 95.31 178 ASP A O 1
ATOM 1308 N N . LYS A 1 179 ? 3.163 -3.198 13.627 1.00 95.81 179 LYS A N 1
ATOM 1309 C CA . LYS A 1 179 ? 2.523 -4.217 14.454 1.00 95.81 179 LYS A CA 1
ATOM 1310 C C . LYS A 1 179 ? 1.496 -5.052 13.702 1.00 95.81 179 LYS A C 1
ATOM 1312 O O . LYS A 1 179 ? 0.814 -4.565 12.801 1.00 95.81 179 LYS A O 1
ATOM 1317 N N . THR A 1 180 ? 1.319 -6.275 14.183 1.00 97.75 180 THR A N 1
ATOM 1318 C CA . THR A 1 180 ? 0.172 -7.121 13.861 1.00 97.75 180 THR A CA 1
ATOM 1319 C C . THR A 1 180 ? -0.980 -6.762 14.799 1.00 97.75 180 THR A C 1
ATOM 1321 O O . THR A 1 180 ? -0.815 -6.740 16.019 1.00 97.75 180 THR A O 1
ATOM 1324 N N . ALA A 1 181 ? -2.144 -6.476 14.232 1.00 97.62 181 ALA A N 1
ATOM 1325 C CA . ALA A 1 181 ? -3.401 -6.278 14.939 1.00 97.62 181 ALA A CA 1
ATOM 1326 C C . ALA A 1 181 ? -4.391 -7.378 14.539 1.00 97.62 181 ALA A C 1
ATOM 1328 O O . ALA A 1 181 ? -4.133 -8.161 13.624 1.00 97.62 181 ALA A O 1
ATOM 1329 N N . ALA A 1 182 ? -5.535 -7.447 15.209 1.00 97.56 182 ALA A N 1
ATOM 1330 C CA . ALA A 1 182 ? -6.550 -8.427 14.871 1.00 97.56 182 ALA A CA 1
ATOM 1331 C C . ALA A 1 182 ? -7.957 -7.870 15.033 1.00 97.56 182 ALA A C 1
ATOM 1333 O O . ALA A 1 182 ? -8.229 -7.076 15.933 1.00 97.56 182 ALA A O 1
ATOM 1334 N N . LEU A 1 183 ? -8.850 -8.302 14.148 1.00 97.12 183 LEU A N 1
ATOM 1335 C CA . LEU A 1 183 ? -10.284 -8.093 14.295 1.00 97.12 183 LEU A CA 1
ATOM 1336 C C . LEU A 1 183 ? -10.962 -9.404 14.672 1.00 97.12 183 LEU A C 1
ATOM 1338 O O . LEU A 1 183 ? -10.518 -10.479 14.273 1.00 97.12 183 LEU A O 1
ATOM 1342 N N . ARG A 1 184 ? -12.059 -9.325 15.418 1.00 97.81 184 ARG A N 1
ATOM 1343 C CA . ARG A 1 184 ? -12.862 -10.490 15.791 1.00 97.81 184 ARG A CA 1
ATOM 1344 C C . ARG A 1 184 ? -14.160 -10.503 15.001 1.00 97.81 184 ARG A C 1
ATOM 1346 O O . ARG A 1 184 ? -14.888 -9.518 14.970 1.00 97.81 184 ARG A O 1
ATOM 1353 N N . THR A 1 185 ? -14.456 -11.637 14.394 1.00 95.69 185 THR A N 1
ATOM 1354 C CA . THR A 1 185 ? -15.722 -11.926 13.715 1.00 95.69 185 THR A CA 1
ATOM 1355 C C . THR A 1 185 ? -16.424 -13.082 14.417 1.00 95.69 185 THR A C 1
ATOM 1357 O O . THR A 1 185 ? -15.838 -13.735 15.285 1.00 95.69 185 THR A O 1
ATOM 1360 N N . ASP A 1 186 ? -17.647 -13.394 13.998 1.00 84.69 186 ASP A N 1
ATOM 1361 C CA . ASP A 1 186 ? -18.365 -14.579 14.483 1.00 84.69 186 ASP A CA 1
ATOM 1362 C C . ASP A 1 186 ? -17.625 -15.892 14.138 1.00 84.69 186 ASP A C 1
ATOM 1364 O O . ASP A 1 186 ? -17.782 -16.897 14.826 1.00 84.69 186 ASP A O 1
ATOM 1368 N N . GLY A 1 187 ? -16.772 -15.879 13.104 1.00 83.75 187 GLY A N 1
ATOM 1369 C CA . GLY A 1 187 ? -15.930 -17.010 12.700 1.00 83.75 187 GLY A CA 1
ATOM 1370 C C . GLY A 1 187 ? -14.543 -17.048 13.352 1.00 83.75 187 GLY A C 1
ATOM 1371 O O . GLY A 1 187 ? -13.739 -17.903 12.989 1.00 83.75 187 GLY A O 1
ATOM 1372 N N . GLY A 1 188 ? -14.249 -16.139 14.289 1.00 91.88 188 GLY A N 1
ATOM 1373 C CA . GLY A 1 188 ? -12.974 -16.074 15.003 1.00 91.88 188 GLY A CA 1
ATOM 1374 C C . GLY A 1 188 ? -12.154 -14.816 14.717 1.00 91.88 188 GLY A C 1
ATOM 1375 O O . GLY A 1 188 ? -12.648 -13.817 14.186 1.00 91.88 188 GLY A O 1
ATOM 1376 N N . GLU A 1 189 ? -10.893 -14.864 15.136 1.00 96.31 189 GLU A N 1
ATOM 1377 C CA . GLU A 1 189 ? -9.946 -13.754 15.064 1.00 96.31 189 GLU A CA 1
ATOM 1378 C C . GLU A 1 189 ? -9.188 -13.750 13.729 1.00 96.31 189 GLU A C 1
ATOM 1380 O O . GLU A 1 189 ? -8.651 -14.768 13.294 1.00 96.31 189 GLU A O 1
ATOM 1385 N N . MET A 1 190 ? -9.151 -12.591 13.075 1.00 96.88 190 MET A N 1
ATOM 1386 C CA . MET A 1 190 ? -8.511 -12.368 11.784 1.00 96.88 190 MET A CA 1
ATOM 1387 C C . MET A 1 190 ? -7.378 -11.356 11.965 1.00 96.88 190 MET A C 1
ATOM 1389 O O . MET A 1 190 ? -7.626 -10.163 12.168 1.00 96.88 190 MET A O 1
ATOM 1393 N N . ALA A 1 191 ? -6.136 -11.829 11.890 1.00 97.50 191 ALA A N 1
ATOM 1394 C CA . ALA A 1 191 ? -4.960 -10.974 11.986 1.00 97.50 191 ALA A CA 1
ATOM 1395 C C . ALA A 1 191 ? -4.768 -10.123 10.721 1.00 97.50 191 ALA A C 1
ATOM 1397 O O . ALA A 1 191 ? -5.033 -10.568 9.600 1.00 97.50 191 ALA A O 1
ATOM 1398 N N . PHE A 1 192 ? -4.264 -8.908 10.902 1.00 97.88 192 PHE A N 1
ATOM 1399 C CA . PHE A 1 192 ? -3.826 -8.027 9.829 1.00 97.88 192 PHE A CA 1
ATOM 1400 C C . PHE A 1 192 ? -2.652 -7.163 10.285 1.00 97.88 192 PHE A C 1
ATOM 1402 O O . PHE A 1 192 ? -2.459 -6.900 11.467 1.00 97.88 192 PHE A O 1
ATOM 1409 N N . GLU A 1 193 ? -1.863 -6.699 9.327 1.00 97.75 193 GLU A N 1
ATOM 1410 C CA . GLU A 1 193 ? -0.692 -5.872 9.602 1.00 97.75 193 GLU A CA 1
ATOM 1411 C C . GLU A 1 193 ? -1.070 -4.391 9.556 1.00 97.75 193 GLU A C 1
ATOM 1413 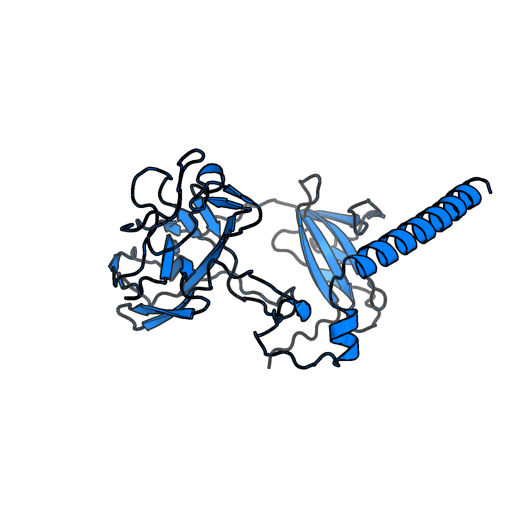O O . GLU A 1 193 ? -1.682 -3.933 8.588 1.00 97.75 193 GLU A O 1
ATOM 1418 N N . ALA A 1 194 ? -0.679 -3.644 10.586 1.00 97.88 194 ALA A N 1
ATOM 1419 C CA . ALA A 1 194 ? -0.816 -2.197 10.691 1.00 97.88 194 ALA A CA 1
ATOM 1420 C C . ALA A 1 194 ? 0.588 -1.576 10.775 1.00 97.88 194 ALA A C 1
ATOM 1422 O O . ALA A 1 194 ? 1.131 -1.403 11.872 1.00 97.88 194 ALA A O 1
ATOM 1423 N N . PRO A 1 195 ? 1.218 -1.254 9.632 1.00 97.88 195 PRO A N 1
ATOM 1424 C CA . PRO A 1 195 ? 2.576 -0.742 9.652 1.00 97.88 195 PRO A CA 1
ATOM 1425 C C . PRO A 1 195 ? 2.660 0.692 10.184 1.00 97.88 195 PRO A C 1
ATOM 1427 O O . PRO A 1 195 ? 1.687 1.448 10.149 1.00 97.88 195 PRO A O 1
ATOM 1430 N N . GLY A 1 196 ? 3.838 1.064 10.678 1.00 97.50 196 GLY A N 1
ATOM 1431 C CA . GLY A 1 196 ? 4.124 2.355 11.288 1.00 97.50 196 GLY A CA 1
ATOM 1432 C C . GLY A 1 196 ? 3.910 3.529 10.330 1.00 97.50 196 GLY A C 1
ATOM 1433 O O . GLY A 1 196 ? 4.537 3.586 9.274 1.00 97.50 196 GLY A O 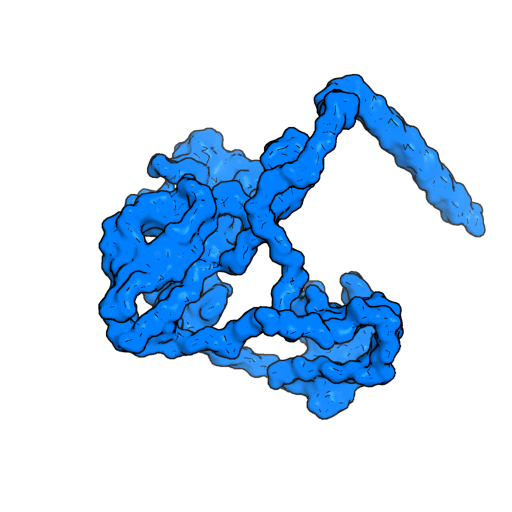1
ATOM 1434 N N . VAL A 1 197 ? 3.093 4.507 10.729 1.00 97.56 197 VAL A N 1
ATOM 1435 C CA . VAL A 1 197 ? 2.740 5.679 9.904 1.00 97.56 197 VAL A CA 1
ATOM 1436 C C . VAL A 1 197 ? 3.948 6.555 9.554 1.00 97.56 197 VAL A C 1
ATOM 1438 O O . VAL A 1 197 ? 3.987 7.176 8.495 1.00 97.56 197 VAL A O 1
ATOM 1441 N N . PHE A 1 198 ? 4.963 6.580 10.421 1.00 94.94 198 PHE A N 1
ATOM 1442 C CA . PHE A 1 198 ? 6.198 7.350 10.231 1.00 94.94 198 PHE A CA 1
ATOM 1443 C C . PHE A 1 198 ? 7.318 6.541 9.563 1.00 94.94 198 PHE A C 1
ATOM 1445 O O . PHE A 1 198 ? 8.424 7.046 9.373 1.00 94.94 198 PHE A O 1
ATOM 1452 N N . GLU A 1 199 ? 7.069 5.274 9.230 1.00 93.31 199 GLU A N 1
ATOM 1453 C CA . GLU A 1 199 ? 8.076 4.391 8.662 1.00 93.31 199 GLU A CA 1
ATOM 1454 C C . GLU A 1 199 ? 7.887 4.213 7.159 1.00 93.31 199 GLU A C 1
ATOM 1456 O O . GLU A 1 199 ? 6.834 3.791 6.683 1.00 93.31 199 GLU A O 1
ATOM 1461 N N . ARG A 1 200 ? 8.962 4.457 6.405 1.00 93.38 200 ARG A N 1
ATOM 1462 C CA . ARG A 1 200 ? 8.975 4.262 4.954 1.00 93.38 200 ARG A CA 1
ATOM 1463 C C . ARG A 1 200 ? 8.624 2.813 4.580 1.00 93.38 200 ARG A C 1
ATOM 1465 O O . ARG A 1 200 ? 9.121 1.893 5.234 1.00 93.38 200 ARG A O 1
ATOM 1472 N N . PRO A 1 201 ? 7.859 2.587 3.492 1.00 93.50 201 PRO A N 1
ATOM 1473 C CA . PRO A 1 201 ? 7.570 1.248 2.973 1.00 93.50 201 PRO A CA 1
ATOM 1474 C C . PRO A 1 201 ? 8.822 0.451 2.608 1.00 93.50 201 PRO A C 1
ATOM 1476 O O . PRO A 1 201 ? 8.822 -0.769 2.710 1.00 93.50 201 PRO A O 1
ATOM 1479 N N . GLY A 1 202 ? 9.892 1.141 2.212 1.00 92.25 202 GLY A N 1
ATOM 1480 C CA . GLY A 1 202 ? 11.194 0.550 1.947 1.00 92.25 202 GLY A CA 1
ATOM 1481 C C . GLY A 1 202 ? 12.320 1.441 2.460 1.00 92.25 202 GLY A C 1
ATOM 1482 O O . GLY A 1 202 ? 12.259 2.667 2.341 1.00 92.25 202 GLY A O 1
ATOM 1483 N N . ALA A 1 203 ? 13.349 0.812 3.011 1.00 90.31 203 ALA A N 1
ATOM 1484 C CA . ALA A 1 203 ? 14.606 1.431 3.399 1.00 90.31 203 ALA A CA 1
ATOM 1485 C C . ALA A 1 203 ? 15.775 0.522 3.003 1.00 90.31 203 ALA A C 1
ATOM 1487 O O . ALA A 1 203 ? 15.607 -0.687 2.840 1.00 90.31 203 ALA A O 1
ATOM 1488 N N . TRP A 1 204 ? 16.960 1.115 2.892 1.00 90.62 204 TRP A N 1
ATOM 1489 C CA . TRP A 1 204 ? 18.226 0.422 2.659 1.00 90.62 204 TRP A CA 1
ATOM 1490 C C . TRP A 1 204 ? 19.192 0.743 3.794 1.00 90.62 204 TRP A C 1
ATOM 1492 O O . TRP A 1 204 ? 18.971 1.704 4.527 1.00 90.62 204 TRP A O 1
ATOM 1502 N N . ASP A 1 205 ? 20.257 -0.048 3.925 1.00 89.75 205 ASP A N 1
ATOM 1503 C CA . ASP A 1 205 ? 21.276 0.168 4.951 1.00 89.75 205 ASP A CA 1
ATOM 1504 C C . ASP A 1 205 ? 21.914 1.561 4.793 1.00 89.75 205 ASP A C 1
ATOM 1506 O O . ASP A 1 205 ? 22.698 1.815 3.875 1.00 89.75 205 ASP A O 1
ATOM 1510 N N . LEU A 1 206 ? 21.591 2.462 5.720 1.00 87.75 206 LEU A N 1
ATOM 1511 C CA . LEU A 1 206 ? 22.234 3.757 5.911 1.00 87.75 206 LEU A CA 1
ATOM 1512 C C . LEU A 1 206 ? 22.967 3.714 7.252 1.00 87.75 206 LEU A C 1
ATOM 1514 O O . LEU A 1 206 ? 22.488 4.212 8.269 1.00 87.75 206 LEU A O 1
ATOM 1518 N N . TYR A 1 207 ? 24.153 3.099 7.243 1.00 83.81 207 TYR A N 1
ATOM 1519 C CA . TYR A 1 207 ? 24.944 2.842 8.453 1.00 83.81 207 TYR A CA 1
ATOM 1520 C C . TYR A 1 207 ? 25.185 4.093 9.307 1.00 83.81 207 TYR A C 1
ATOM 1522 O O . TYR A 1 207 ? 25.071 4.038 10.527 1.00 83.81 207 TYR A O 1
ATOM 1530 N N . GLY A 1 208 ? 25.475 5.233 8.668 1.00 79.19 208 GLY A N 1
ATOM 1531 C CA . GLY A 1 208 ? 25.701 6.507 9.363 1.00 79.19 208 GLY A CA 1
ATOM 1532 C C . GLY A 1 208 ? 24.476 7.042 10.113 1.00 79.19 208 GLY A C 1
ATOM 1533 O O . GLY A 1 208 ? 24.643 7.752 11.098 1.00 79.19 208 GLY A O 1
ATOM 1534 N N . GLU A 1 209 ? 23.272 6.651 9.692 1.00 82.69 209 GLU A N 1
ATOM 1535 C CA . GLU A 1 209 ? 21.992 7.052 10.293 1.00 82.69 209 GLU A CA 1
ATOM 1536 C C . GLU A 1 209 ? 21.427 5.970 11.227 1.00 82.69 209 GLU A C 1
ATOM 1538 O O . GLU A 1 209 ? 20.315 6.094 11.735 1.00 82.69 209 GLU A O 1
ATOM 1543 N N . GLY A 1 210 ? 22.161 4.868 11.427 1.00 85.50 210 GLY A N 1
ATOM 1544 C CA . GLY A 1 210 ? 21.679 3.728 12.203 1.00 85.50 210 GLY A CA 1
ATOM 1545 C C . GLY A 1 210 ? 20.468 3.020 11.580 1.00 85.50 210 GLY A C 1
ATOM 1546 O O . GLY A 1 210 ? 19.793 2.255 12.267 1.00 85.50 210 GLY A O 1
ATOM 1547 N N . GLU A 1 211 ? 20.167 3.268 10.303 1.00 87.94 211 GLU A N 1
ATOM 1548 C CA . GLU A 1 211 ? 19.008 2.686 9.632 1.00 87.94 211 GLU A CA 1
ATOM 1549 C C . GLU A 1 211 ? 19.390 1.426 8.865 1.00 87.94 211 GLU A C 1
ATOM 1551 O O . GLU A 1 211 ? 20.257 1.448 7.993 1.00 87.94 211 GLU A O 1
ATOM 1556 N N . THR A 1 212 ? 18.684 0.337 9.154 1.00 90.94 212 THR A N 1
ATOM 1557 C CA . THR A 1 212 ? 18.818 -0.913 8.417 1.00 90.94 212 THR A CA 1
ATOM 1558 C C . THR A 1 212 ? 17.752 -1.048 7.343 1.00 90.94 212 THR A C 1
ATOM 1560 O O . THR A 1 212 ? 16.621 -0.543 7.450 1.00 90.94 212 THR A O 1
ATOM 1563 N N . GLY A 1 213 ? 18.138 -1.751 6.287 1.00 90.62 213 GLY A N 1
ATOM 1564 C CA . GLY A 1 213 ? 17.285 -2.049 5.167 1.00 90.62 213 GLY A CA 1
ATOM 1565 C C . GLY A 1 213 ? 16.112 -2.927 5.581 1.00 90.62 213 GLY A C 1
ATOM 1566 O O . GLY A 1 213 ? 16.235 -3.836 6.405 1.00 90.62 213 GLY A O 1
ATOM 1567 N N . ARG A 1 214 ? 14.948 -2.612 5.019 1.00 91.94 214 ARG A N 1
ATOM 1568 C CA . ARG A 1 214 ? 13.694 -3.334 5.233 1.00 91.94 214 ARG A CA 1
ATOM 1569 C C . ARG A 1 214 ? 12.706 -2.999 4.132 1.00 91.94 214 ARG A C 1
ATOM 1571 O O . ARG A 1 214 ? 12.714 -1.876 3.633 1.00 91.94 214 ARG A O 1
ATOM 1578 N N . ILE A 1 215 ? 11.822 -3.931 3.802 1.00 92.50 215 ILE A N 1
ATOM 1579 C CA . ILE A 1 215 ? 10.719 -3.725 2.864 1.00 92.50 215 ILE A CA 1
ATOM 1580 C C . ILE A 1 215 ? 9.436 -4.264 3.494 1.00 92.50 215 ILE A C 1
ATOM 1582 O O . ILE A 1 215 ? 9.316 -5.452 3.787 1.00 92.50 215 ILE A O 1
ATOM 1586 N N . LYS A 1 216 ? 8.468 -3.369 3.701 1.00 92.69 216 LYS A N 1
ATOM 1587 C CA . LYS A 1 216 ? 7.120 -3.708 4.155 1.00 92.69 216 LYS A CA 1
ATOM 1588 C C . LYS A 1 216 ? 6.357 -4.336 2.992 1.00 92.69 216 LYS A C 1
ATOM 1590 O O . LYS A 1 216 ? 6.340 -3.788 1.891 1.00 92.69 216 LYS A O 1
ATOM 1595 N N . LYS A 1 217 ? 5.701 -5.470 3.240 1.00 90.31 217 LYS A N 1
ATOM 1596 C CA . LYS A 1 217 ? 4.960 -6.224 2.208 1.00 90.31 217 LYS A CA 1
ATOM 1597 C C . LYS A 1 217 ? 3.529 -5.721 2.014 1.00 90.31 217 LYS A C 1
ATOM 1599 O O . LYS A 1 217 ? 2.866 -6.085 1.044 1.00 90.31 217 LYS A O 1
ATOM 1604 N N . GLN A 1 218 ? 3.032 -4.903 2.941 1.00 92.81 218 GLN A N 1
ATOM 1605 C CA . GLN A 1 218 ? 1.682 -4.355 2.882 1.00 92.81 218 GLN A CA 1
ATOM 1606 C C . GLN A 1 218 ? 1.588 -3.333 1.740 1.00 92.81 218 GLN A C 1
ATOM 1608 O O . GLN A 1 218 ? 2.464 -2.471 1.621 1.00 92.81 218 GLN A O 1
ATOM 1613 N N . PRO A 1 219 ? 0.535 -3.382 0.905 1.00 93.12 219 PRO A N 1
ATOM 1614 C CA . PRO A 1 219 ? 0.347 -2.392 -0.144 1.00 93.12 219 PRO A CA 1
ATOM 1615 C C . PRO A 1 219 ? 0.219 -0.989 0.451 1.00 93.12 219 PRO A C 1
ATOM 1617 O O . PRO A 1 219 ? -0.611 -0.755 1.329 1.00 93.12 219 PRO A O 1
ATOM 1620 N N . LEU A 1 220 ? 1.011 -0.043 -0.052 1.00 96.06 220 LEU A N 1
ATOM 1621 C CA . LEU A 1 220 ? 0.818 1.368 0.261 1.00 96.06 220 LEU A CA 1
ATOM 1622 C C . LEU A 1 220 ? -0.507 1.828 -0.363 1.00 96.06 220 LEU A C 1
ATOM 1624 O O . LEU A 1 220 ? -0.713 1.669 -1.568 1.00 96.06 220 LEU A O 1
ATOM 1628 N N . ALA A 1 221 ? -1.396 2.377 0.458 1.00 97.50 221 ALA A N 1
ATOM 1629 C CA . ALA A 1 221 ? -2.693 2.896 0.033 1.00 97.50 221 ALA A CA 1
ATOM 1630 C C . ALA A 1 221 ? -2.645 4.403 -0.212 1.00 97.50 221 ALA A C 1
ATOM 1632 O O . ALA A 1 221 ? -3.208 4.905 -1.183 1.00 97.50 221 ALA A O 1
ATOM 1633 N N . PHE A 1 222 ? -1.950 5.127 0.662 1.00 97.38 222 PHE A N 1
ATOM 1634 C CA . PHE A 1 222 ? -1.843 6.575 0.602 1.00 97.38 222 PHE A CA 1
ATOM 1635 C C . PHE A 1 222 ? -0.565 7.042 1.298 1.00 97.38 222 PHE A C 1
ATOM 1637 O O . PHE A 1 222 ? -0.116 6.430 2.266 1.00 97.38 222 PHE A O 1
ATOM 1644 N N . HIS A 1 223 ? 0.023 8.131 0.807 1.00 97.38 223 HIS A N 1
ATOM 1645 C CA . HIS A 1 223 ? 1.080 8.827 1.527 1.00 97.38 223 HIS A CA 1
ATOM 1646 C C . HIS A 1 223 ? 1.054 10.328 1.252 1.00 97.38 223 HIS A C 1
ATOM 1648 O O . HIS A 1 223 ? 0.537 10.782 0.226 1.00 97.38 223 HIS A O 1
ATOM 1654 N N . THR A 1 224 ? 1.657 11.088 2.159 1.00 95.25 224 THR A N 1
ATOM 1655 C CA . THR A 1 224 ? 1.838 12.534 2.020 1.00 95.25 224 THR A CA 1
ATOM 1656 C C . THR A 1 224 ? 3.278 12.878 1.640 1.00 95.25 224 THR A C 1
ATOM 1658 O O . THR A 1 224 ? 4.200 12.098 1.860 1.00 95.25 224 THR A O 1
ATOM 1661 N N . THR A 1 225 ? 3.490 14.058 1.057 1.00 91.69 225 THR A N 1
ATOM 1662 C CA . THR A 1 225 ? 4.834 14.595 0.757 1.00 91.69 225 THR A CA 1
ATOM 1663 C C . THR A 1 225 ? 5.383 15.488 1.874 1.00 91.69 225 THR A C 1
ATOM 1665 O O . THR A 1 225 ? 6.577 15.784 1.907 1.00 91.69 225 THR A O 1
ATOM 1668 N N . HIS A 1 226 ? 4.501 15.928 2.765 1.00 92.50 226 HIS A N 1
ATOM 1669 C CA . HIS A 1 226 ? 4.747 16.757 3.936 1.00 92.50 226 HIS A CA 1
ATOM 1670 C C . HIS A 1 226 ? 3.664 16.444 4.979 1.00 92.50 226 HIS A C 1
ATOM 1672 O O . HIS A 1 226 ? 2.710 15.711 4.688 1.00 92.50 226 HIS A O 1
ATOM 1678 N N . ALA A 1 227 ? 3.809 16.990 6.178 1.00 92.38 227 ALA A N 1
ATOM 1679 C CA . ALA A 1 227 ? 2.817 16.884 7.239 1.00 92.38 227 ALA A CA 1
ATOM 1680 C C . ALA A 1 227 ? 2.602 18.252 7.887 1.00 92.38 227 ALA A C 1
ATOM 1682 O O . ALA A 1 227 ? 3.495 19.096 7.839 1.00 92.38 227 ALA A O 1
ATOM 1683 N N . HIS A 1 228 ? 1.450 18.462 8.517 1.00 90.94 228 HIS A N 1
ATOM 1684 C CA . HIS A 1 228 ? 1.237 19.629 9.369 1.00 90.94 228 HIS A CA 1
ATOM 1685 C C . HIS A 1 228 ? 1.762 19.320 10.776 1.00 90.94 228 HIS A C 1
ATOM 1687 O O . HIS A 1 228 ? 1.278 18.404 11.446 1.00 90.94 228 HIS A O 1
ATOM 1693 N N . GLY A 1 229 ? 2.797 20.044 11.194 1.00 87.56 229 GLY A N 1
ATOM 1694 C CA . GLY A 1 229 ? 3.396 19.976 12.523 1.00 87.56 229 GLY A CA 1
ATOM 1695 C C . GLY A 1 229 ? 2.832 21.024 13.484 1.00 87.56 229 GLY A C 1
ATOM 1696 O O . GLY A 1 229 ? 1.902 21.767 13.169 1.00 87.56 229 GLY A O 1
ATOM 1697 N N . GLU A 1 230 ? 3.428 21.118 14.673 1.00 83.50 230 GLU A N 1
ATOM 1698 C CA . GLU A 1 230 ? 3.011 22.077 15.712 1.00 83.50 230 GLU A CA 1
ATOM 1699 C C . GLU A 1 230 ? 3.183 23.544 15.287 1.00 83.50 230 GLU A C 1
ATOM 1701 O O . GLU A 1 230 ? 2.448 24.418 15.738 1.00 83.50 230 GLU A O 1
ATOM 1706 N N . THR A 1 231 ? 4.153 23.830 14.418 1.00 81.19 231 THR A N 1
ATOM 1707 C CA . THR A 1 231 ? 4.512 25.198 14.009 1.00 81.19 231 THR A CA 1
ATOM 1708 C C . THR A 1 231 ? 4.194 25.502 12.544 1.00 81.19 231 THR A C 1
ATOM 1710 O O . THR A 1 231 ? 4.478 26.608 12.084 1.00 81.19 231 THR A O 1
ATOM 1713 N N . GLY A 1 232 ? 3.586 24.556 11.820 1.00 82.56 232 GLY A N 1
ATOM 1714 C CA . GLY A 1 232 ? 3.266 24.663 10.395 1.00 82.56 232 GLY A CA 1
ATOM 1715 C C . GLY A 1 232 ? 3.766 23.463 9.591 1.00 82.56 232 GLY A C 1
ATOM 1716 O O . GLY A 1 232 ? 3.956 22.375 10.136 1.00 82.56 232 GLY A O 1
ATOM 1717 N N . ASP A 1 233 ? 3.971 23.660 8.292 1.00 88.56 233 ASP A N 1
ATOM 1718 C CA . ASP A 1 233 ? 4.317 22.582 7.364 1.00 88.56 233 ASP A CA 1
ATOM 1719 C C . ASP A 1 233 ? 5.720 22.013 7.606 1.00 88.56 233 ASP A C 1
ATOM 1721 O O . ASP A 1 233 ? 6.735 22.713 7.566 1.00 88.56 233 ASP A O 1
ATOM 1725 N N . GLU A 1 234 ? 5.788 20.695 7.754 1.00 89.38 234 GLU A N 1
ATOM 1726 C CA . GLU A 1 234 ? 7.021 19.923 7.817 1.00 89.38 234 GLU A CA 1
ATOM 1727 C C . GLU A 1 234 ? 7.278 19.245 6.465 1.00 89.38 234 GLU A C 1
ATOM 1729 O O . GLU A 1 234 ? 6.876 18.104 6.202 1.00 89.38 234 GLU A O 1
ATOM 1734 N N . PHE A 1 235 ? 7.950 19.968 5.566 1.00 88.25 235 PHE A N 1
ATOM 1735 C CA . PHE A 1 235 ? 8.300 19.457 4.240 1.00 88.25 235 PHE A CA 1
ATOM 1736 C C . PHE A 1 235 ? 9.177 18.204 4.319 1.00 88.25 235 PHE A C 1
ATOM 1738 O O . PHE A 1 235 ? 10.130 18.131 5.092 1.00 88.25 235 PHE A O 1
ATOM 1745 N N . GLY A 1 236 ? 8.870 17.206 3.486 1.00 87.38 236 GLY A N 1
ATOM 1746 C CA . GLY A 1 236 ? 9.589 15.932 3.469 1.00 87.38 236 GLY A CA 1
ATOM 1747 C C . GLY A 1 236 ? 9.195 14.976 4.596 1.00 87.38 236 GLY A C 1
ATOM 1748 O O . GLY A 1 236 ? 9.577 13.805 4.537 1.00 87.38 236 GLY A O 1
ATOM 1749 N N . ARG A 1 237 ? 8.387 15.413 5.575 1.00 91.38 237 ARG A N 1
ATOM 1750 C CA . ARG A 1 237 ? 7.801 14.513 6.569 1.00 91.38 237 ARG A CA 1
ATOM 1751 C C . ARG A 1 237 ? 6.609 13.781 5.969 1.00 91.38 237 ARG A C 1
ATOM 1753 O O . ARG A 1 237 ? 5.486 14.269 5.962 1.00 91.38 237 ARG A O 1
ATOM 1760 N N . GLN A 1 238 ? 6.882 12.607 5.420 1.00 94.88 238 GLN A N 1
ATOM 1761 C CA . GLN A 1 238 ? 5.866 11.757 4.813 1.00 94.88 238 GLN A CA 1
ATOM 1762 C C . GLN A 1 238 ? 5.146 10.931 5.882 1.00 94.88 238 GLN A C 1
ATOM 1764 O O . GLN A 1 238 ? 5.778 10.399 6.795 1.00 94.88 238 GLN A O 1
ATOM 1769 N N . LEU A 1 239 ? 3.830 10.808 5.736 1.00 96.81 239 LEU A N 1
ATOM 1770 C CA . LEU A 1 239 ? 2.988 9.894 6.504 1.00 96.81 239 LEU A CA 1
ATOM 1771 C C . LEU A 1 239 ? 2.526 8.775 5.574 1.00 96.81 239 LEU A C 1
ATOM 1773 O O . LEU A 1 239 ? 2.041 9.064 4.481 1.00 96.81 239 LEU A O 1
ATOM 1777 N N . PHE A 1 240 ? 2.665 7.519 5.992 1.00 98.19 240 PHE A N 1
ATOM 1778 C CA . PHE A 1 240 ? 2.375 6.341 5.174 1.00 98.19 240 PHE A CA 1
ATOM 1779 C C . PHE A 1 240 ? 1.181 5.562 5.721 1.00 98.19 240 PHE A C 1
ATOM 1781 O O . PHE A 1 240 ? 1.132 5.221 6.899 1.00 98.19 240 PHE A O 1
ATOM 1788 N N . TRP A 1 241 ? 0.238 5.240 4.840 1.00 98.44 241 TRP A N 1
ATOM 1789 C CA . TRP A 1 241 ? -0.974 4.496 5.164 1.00 98.44 241 TRP A CA 1
ATOM 1790 C C . TRP A 1 241 ? -1.107 3.296 4.244 1.00 98.44 241 TRP A C 1
ATOM 1792 O O . TRP A 1 241 ? -0.919 3.402 3.029 1.00 98.44 241 TRP A O 1
ATOM 1802 N N . PHE A 1 242 ? -1.437 2.148 4.819 1.00 98.56 242 PHE A N 1
ATOM 1803 C CA . PHE A 1 242 ? -1.363 0.858 4.149 1.00 98.56 242 PHE A CA 1
ATOM 1804 C C . PHE A 1 242 ? -2.741 0.226 4.024 1.00 98.56 242 PHE A C 1
ATOM 1806 O O . PHE A 1 242 ? -3.663 0.540 4.776 1.00 98.56 242 PHE A O 1
ATOM 1813 N N . LEU A 1 243 ? -2.879 -0.669 3.053 1.00 98.00 243 LEU A N 1
ATOM 1814 C CA . LEU A 1 243 ? -4.087 -1.448 2.855 1.00 98.00 243 LEU A CA 1
ATOM 1815 C C . LEU A 1 243 ? -3.980 -2.780 3.603 1.00 98.00 243 LEU A C 1
ATOM 1817 O O . LEU A 1 243 ? -3.137 -3.616 3.268 1.00 98.00 243 LEU A O 1
ATOM 1821 N N . ALA A 1 244 ? -4.887 -3.013 4.546 1.00 97.81 244 ALA A N 1
ATOM 1822 C CA . ALA A 1 244 ? -5.172 -4.345 5.059 1.00 97.81 244 ALA A CA 1
ATOM 1823 C C . ALA A 1 244 ? -6.339 -4.947 4.272 1.00 97.81 244 ALA A C 1
ATOM 1825 O O . ALA A 1 244 ? -7.391 -4.329 4.118 1.00 97.81 244 ALA A O 1
ATOM 1826 N N . ASP A 1 245 ? -6.141 -6.156 3.758 1.00 95.75 245 ASP A N 1
ATOM 1827 C CA . ASP A 1 245 ? -7.093 -6.843 2.898 1.00 95.75 245 ASP A CA 1
ATOM 1828 C C . ASP A 1 245 ? -7.460 -8.204 3.497 1.00 95.75 245 ASP A C 1
ATOM 1830 O O . ASP A 1 245 ? -6.744 -9.194 3.327 1.00 95.75 245 ASP A O 1
ATOM 1834 N N . ILE A 1 246 ? -8.554 -8.218 4.254 1.00 95.94 246 ILE A N 1
ATOM 1835 C CA . ILE A 1 246 ? -8.861 -9.261 5.228 1.00 95.94 246 ILE A CA 1
ATOM 1836 C C . ILE A 1 246 ? -9.999 -10.132 4.684 1.00 95.94 246 ILE A C 1
ATOM 1838 O O . ILE A 1 246 ? -11.099 -9.619 4.465 1.00 95.94 246 ILE A O 1
ATOM 1842 N N . PRO A 1 247 ? -9.791 -11.439 4.444 1.00 94.69 247 PRO A N 1
ATOM 1843 C CA . PRO A 1 247 ? -10.882 -12.336 4.079 1.00 94.69 247 PRO A CA 1
ATOM 1844 C C . PRO A 1 247 ? -11.878 -12.454 5.238 1.00 94.69 247 PRO A C 1
ATOM 1846 O O . PRO A 1 247 ? -11.481 -12.505 6.396 1.00 94.69 247 PRO A O 1
ATOM 1849 N N . LEU A 1 248 ? -13.172 -12.496 4.935 1.00 95.12 248 LEU A N 1
ATOM 1850 C CA . LEU A 1 248 ? -14.222 -12.644 5.940 1.00 95.12 248 LEU A CA 1
ATOM 1851 C C . LEU A 1 248 ? -14.775 -14.074 5.928 1.0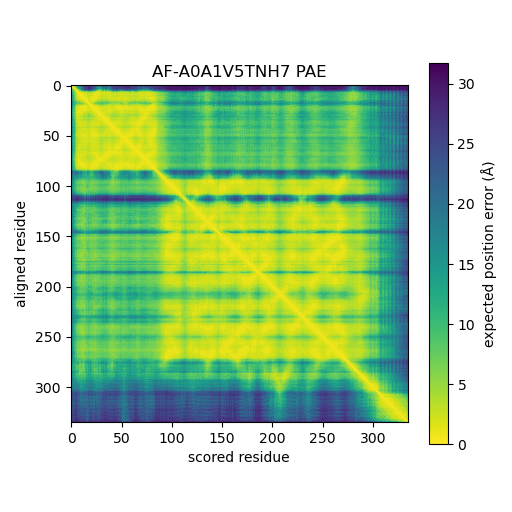0 95.12 248 LEU A C 1
ATOM 1853 O O . LEU A 1 248 ? -14.927 -14.650 4.845 1.00 95.12 248 LEU A O 1
ATOM 1857 N N . PRO A 1 249 ? -15.125 -14.639 7.097 1.00 94.38 249 PRO A N 1
ATOM 1858 C CA . PRO A 1 249 ? -15.902 -15.869 7.160 1.00 94.38 249 PRO A CA 1
ATOM 1859 C C . PRO A 1 249 ? -17.237 -15.734 6.423 1.00 94.38 249 PRO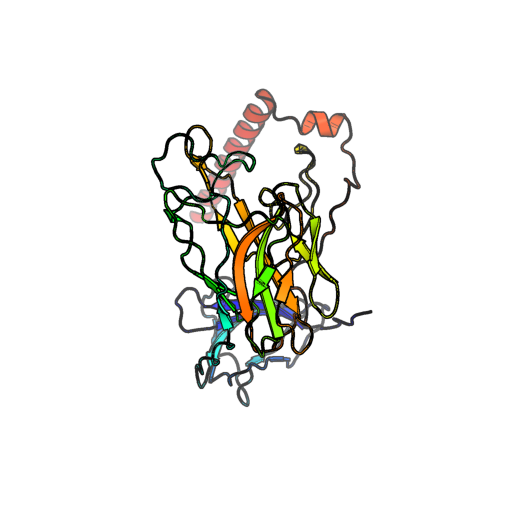 A C 1
ATOM 1861 O O . PRO A 1 249 ? -17.804 -14.643 6.302 1.00 94.38 249 PRO A O 1
ATOM 1864 N N . GLU A 1 250 ? -17.762 -16.856 5.941 1.00 92.19 250 GLU A N 1
ATOM 1865 C CA . GLU A 1 250 ? -19.067 -16.874 5.291 1.00 92.19 250 GLU A CA 1
ATOM 1866 C C . GLU A 1 250 ? -20.172 -16.417 6.253 1.00 92.19 250 GLU A C 1
ATOM 1868 O O . GLU A 1 250 ? -20.206 -16.813 7.414 1.00 92.19 250 GLU A O 1
ATOM 1873 N N . GLY A 1 251 ? -21.067 -15.551 5.771 1.00 90.75 251 GLY A N 1
ATOM 1874 C CA . GLY A 1 251 ? -22.170 -15.024 6.576 1.00 90.75 251 GLY A CA 1
ATOM 1875 C C . GLY A 1 251 ? -21.765 -14.005 7.647 1.00 90.75 251 GLY A C 1
ATOM 1876 O O . GLY A 1 251 ? -22.621 -13.627 8.439 1.00 90.75 251 GLY A O 1
ATOM 1877 N N . CYS A 1 252 ? -20.508 -13.539 7.668 1.00 95.12 252 CYS A N 1
ATOM 1878 C CA . CYS A 1 252 ? -20.038 -12.531 8.620 1.00 95.12 252 CYS A CA 1
ATOM 1879 C C . CYS A 1 252 ? -20.929 -11.276 8.598 1.00 95.12 252 CYS A C 1
ATOM 1881 O O . CYS A 1 252 ? -20.998 -10.576 7.586 1.00 95.12 252 CYS A O 1
ATOM 1883 N N . ALA A 1 253 ? -21.595 -11.000 9.722 1.00 95.81 253 ALA A N 1
ATOM 1884 C CA . ALA A 1 253 ? -22.474 -9.842 9.888 1.00 95.81 253 ALA A CA 1
ATOM 1885 C C . ALA A 1 253 ? -21.775 -8.667 10.587 1.00 95.81 253 ALA A C 1
ATOM 1887 O O . ALA A 1 253 ? -22.175 -7.514 10.425 1.00 95.81 253 ALA A O 1
ATOM 1888 N N . GLN A 1 254 ? -20.716 -8.944 11.348 1.00 96.56 254 GLN A N 1
ATOM 1889 C CA . GLN A 1 254 ? -20.021 -7.953 12.159 1.00 96.56 254 GLN A CA 1
ATOM 1890 C C . GLN A 1 254 ? -18.525 -8.250 12.282 1.00 96.56 254 GLN A C 1
ATOM 1892 O O . GLN A 1 254 ? -18.098 -9.404 12.342 1.00 96.56 254 GLN A O 1
ATOM 1897 N N . ALA A 1 255 ? -17.730 -7.187 12.367 1.00 97.62 255 ALA A N 1
ATOM 1898 C CA . ALA A 1 255 ? -16.307 -7.254 12.672 1.00 97.62 255 ALA A CA 1
ATOM 1899 C C . ALA A 1 255 ? -15.979 -6.281 13.809 1.00 97.62 255 ALA A C 1
ATOM 1901 O O . ALA A 1 255 ? -16.154 -5.071 13.672 1.00 97.62 255 ALA A O 1
ATOM 1902 N N . VAL A 1 256 ? -15.504 -6.807 14.933 1.00 98.31 256 VAL A N 1
ATOM 1903 C CA . VAL A 1 256 ? -15.034 -6.027 16.080 1.00 98.31 256 VAL A CA 1
ATOM 1904 C C . VAL A 1 256 ? -13.567 -5.679 15.854 1.00 98.31 256 VAL A C 1
ATOM 1906 O O . VAL A 1 256 ? -12.731 -6.573 15.736 1.00 98.31 256 VAL A O 1
ATOM 1909 N N . LEU A 1 257 ? -13.265 -4.387 15.766 1.00 98.56 257 LEU A N 1
ATOM 1910 C CA . LEU A 1 257 ? -11.910 -3.856 15.625 1.00 98.56 257 LEU A CA 1
ATOM 1911 C C . LEU A 1 257 ? -11.073 -4.110 16.894 1.00 98.56 257 LEU A C 1
ATOM 1913 O O . LEU A 1 257 ? -11.647 -4.344 17.959 1.00 98.56 257 LEU A O 1
ATOM 1917 N N . PRO A 1 258 ? -9.732 -4.053 16.813 1.00 98.19 258 PRO A N 1
ATOM 1918 C CA . PRO A 1 258 ? -8.880 -4.196 17.992 1.00 98.19 258 PRO A CA 1
ATOM 1919 C C . PRO A 1 258 ? -9.156 -3.102 19.038 1.00 98.19 258 PRO A C 1
ATOM 1921 O O . PRO A 1 258 ? -9.547 -1.981 18.705 1.00 98.19 258 PRO A O 1
ATOM 1924 N N . ASP A 1 259 ? -8.920 -3.408 20.313 1.00 97.94 259 ASP A N 1
ATOM 1925 C CA . ASP A 1 259 ? -8.846 -2.395 21.374 1.00 97.94 259 ASP A CA 1
ATOM 1926 C C . ASP A 1 259 ? -7.403 -1.893 21.496 1.00 97.94 259 ASP A C 1
ATOM 1928 O O . ASP A 1 259 ? -6.647 -2.270 22.389 1.00 97.94 259 ASP A O 1
ATOM 1932 N N . ASP A 1 260 ? -6.989 -1.115 20.498 1.00 97.75 260 ASP A N 1
ATOM 1933 C CA . ASP A 1 260 ? -5.624 -0.627 20.365 1.00 97.75 260 ASP A CA 1
ATOM 1934 C C . ASP A 1 260 ? -5.603 0.729 19.663 1.00 97.75 260 ASP A C 1
ATOM 1936 O O . ASP A 1 260 ? -5.602 0.833 18.432 1.00 97.75 260 ASP A O 1
ATOM 1940 N N . LYS A 1 261 ? -5.545 1.786 20.476 1.00 97.50 261 LYS A N 1
ATOM 1941 C CA . LYS A 1 261 ? -5.596 3.171 20.000 1.00 97.50 261 LYS A CA 1
ATOM 1942 C C . LYS A 1 261 ? -4.426 3.537 19.098 1.00 97.50 261 LYS A C 1
ATOM 1944 O O . LYS A 1 261 ? -4.546 4.507 18.361 1.00 97.50 261 LYS A O 1
ATOM 1949 N N . SER A 1 262 ? -3.312 2.795 19.115 1.00 97.62 262 SER A N 1
ATOM 1950 C CA . SER A 1 262 ? -2.222 3.093 18.184 1.00 97.62 262 SER A CA 1
ATOM 1951 C C . SER A 1 262 ? -2.586 2.729 16.746 1.00 97.62 262 SER A C 1
ATOM 1953 O O . SER A 1 262 ? -1.970 3.271 15.836 1.00 97.62 262 SER A O 1
ATOM 1955 N N . VAL A 1 263 ? -3.551 1.829 16.525 1.00 98.44 263 VAL A N 1
ATOM 1956 C CA . VAL A 1 263 ? -4.042 1.453 15.193 1.00 98.44 263 VAL A CA 1
ATOM 1957 C C . VAL A 1 263 ? -5.146 2.417 14.775 1.00 98.44 263 VAL A C 1
ATOM 1959 O O . VAL A 1 263 ? -6.223 2.458 15.373 1.00 98.44 263 VAL A O 1
ATOM 1962 N N . VAL A 1 264 ? -4.889 3.181 13.717 1.00 98.56 264 VAL A N 1
ATOM 1963 C CA . VAL A 1 264 ? -5.820 4.181 13.188 1.00 98.56 264 VAL A CA 1
ATOM 1964 C C . VAL A 1 264 ? -6.269 3.785 11.787 1.00 98.56 264 VAL A C 1
ATOM 1966 O O . VAL A 1 264 ? -5.461 3.329 10.977 1.00 98.56 264 VAL A O 1
ATOM 1969 N N . LEU A 1 265 ? -7.559 3.965 11.496 1.00 98.69 265 LEU A N 1
ATOM 1970 C CA . LEU A 1 265 ? -8.176 3.715 10.196 1.00 98.69 265 LEU A CA 1
ATOM 1971 C C . LEU A 1 265 ? -8.624 5.031 9.551 1.00 98.69 265 LEU A C 1
ATOM 1973 O O . LEU A 1 265 ? -9.277 5.850 10.197 1.00 98.69 265 LEU A O 1
ATOM 1977 N N . LEU A 1 266 ? -8.333 5.199 8.261 1.00 98.56 266 LEU A N 1
ATOM 1978 C CA . LEU A 1 266 ? -8.830 6.317 7.447 1.00 98.56 266 LEU A CA 1
ATOM 1979 C C . LEU A 1 266 ? -10.118 5.976 6.697 1.00 98.56 266 LEU A C 1
ATOM 1981 O O . LEU A 1 266 ? -10.930 6.855 6.420 1.00 98.56 266 LEU A O 1
ATOM 1985 N N . ALA A 1 267 ? -10.272 4.709 6.313 1.00 98.56 267 ALA A N 1
ATOM 1986 C CA . ALA A 1 267 ? -11.386 4.236 5.506 1.00 98.56 267 ALA A CA 1
ATOM 1987 C C . ALA A 1 267 ? -11.553 2.720 5.645 1.00 98.56 267 ALA A C 1
ATOM 1989 O O . ALA A 1 267 ? -10.584 1.997 5.894 1.00 98.56 267 ALA A O 1
ATOM 1990 N N . ALA A 1 268 ? -12.774 2.238 5.422 1.00 98.56 268 ALA A N 1
ATOM 1991 C CA . ALA A 1 268 ? -13.098 0.819 5.354 1.00 98.56 268 ALA A CA 1
ATOM 1992 C C . ALA A 1 268 ? -14.085 0.538 4.216 1.00 98.56 268 ALA A C 1
ATOM 1994 O O . ALA A 1 268 ? -14.879 1.397 3.829 1.00 98.56 268 ALA A O 1
ATOM 1995 N N . SER A 1 269 ? -14.030 -0.666 3.652 1.00 98.38 269 SER A N 1
ATOM 1996 C CA . SER A 1 269 ? -14.925 -1.088 2.575 1.00 98.38 269 SER A CA 1
ATOM 1997 C C . SER A 1 269 ? -15.148 -2.592 2.606 1.00 98.38 269 SER A C 1
ATOM 1999 O O . SER A 1 269 ? -14.203 -3.370 2.748 1.00 98.38 269 SER A O 1
ATOM 2001 N N . ALA A 1 270 ? -16.401 -3.003 2.451 1.00 97.88 270 ALA A N 1
ATOM 2002 C CA . ALA A 1 270 ? -16.765 -4.396 2.258 1.00 97.88 270 ALA A CA 1
ATOM 2003 C C . ALA A 1 270 ? -16.711 -4.738 0.766 1.00 97.88 270 ALA A C 1
ATOM 2005 O O . ALA A 1 270 ? -17.285 -4.028 -0.058 1.00 97.88 270 ALA A O 1
ATOM 2006 N N . VAL A 1 271 ? -16.049 -5.837 0.415 1.00 96.62 271 VAL A N 1
ATOM 2007 C CA . VAL A 1 271 ? -15.923 -6.307 -0.972 1.00 96.62 271 VAL A CA 1
ATOM 2008 C C . VAL A 1 271 ? -16.701 -7.610 -1.123 1.00 96.62 271 VAL A C 1
ATOM 2010 O O . VAL A 1 271 ? -16.520 -8.537 -0.333 1.00 96.62 271 VAL A O 1
ATOM 2013 N N . PHE A 1 272 ? -17.572 -7.693 -2.131 1.00 95.44 272 PHE A N 1
ATOM 2014 C CA . PHE A 1 272 ? -18.518 -8.808 -2.333 1.00 95.44 272 PHE A CA 1
ATOM 2015 C C . PHE A 1 272 ? -17.954 -9.950 -3.179 1.00 95.44 272 PHE A C 1
ATOM 2017 O O . PHE A 1 272 ? -18.648 -10.909 -3.509 1.00 95.44 272 PHE A O 1
ATOM 2024 N N . GLU A 1 273 ? -16.679 -9.859 -3.523 1.00 89.56 273 GLU A N 1
ATOM 2025 C CA . GLU A 1 273 ? -16.005 -10.802 -4.395 1.00 89.56 273 GLU A CA 1
ATOM 2026 C C . GLU A 1 273 ? -14.727 -11.308 -3.736 1.00 89.56 273 GLU A C 1
ATOM 2028 O O . GLU A 1 273 ? -14.073 -10.552 -3.010 1.00 89.56 273 GLU A O 1
ATOM 2033 N N . PRO A 1 274 ? -14.331 -12.566 -3.990 1.00 85.38 274 PRO A N 1
ATOM 2034 C CA . PRO A 1 274 ? -13.024 -13.046 -3.580 1.00 85.38 274 PRO A CA 1
ATOM 2035 C C . PRO A 1 274 ? -11.916 -12.312 -4.344 1.00 85.38 274 PRO A C 1
ATOM 2037 O O . PRO A 1 274 ? -12.131 -11.693 -5.389 1.00 85.38 274 PRO A O 1
ATOM 2040 N N . LYS A 1 275 ? -10.687 -12.422 -3.839 1.00 80.69 275 LYS A N 1
ATOM 2041 C CA . LYS A 1 275 ? -9.513 -11.875 -4.518 1.00 80.69 275 LYS A CA 1
ATOM 2042 C C . LYS A 1 275 ? -9.349 -12.553 -5.887 1.00 80.69 275 LYS A C 1
ATOM 2044 O O . LYS A 1 275 ? -9.030 -13.736 -5.949 1.00 80.69 275 LYS A O 1
ATOM 2049 N N . ARG A 1 276 ? -9.565 -11.809 -6.980 1.00 73.25 276 ARG A N 1
ATOM 2050 C CA . ARG A 1 276 ? -9.526 -12.342 -8.360 1.00 73.25 276 ARG A CA 1
ATOM 2051 C C . ARG A 1 276 ? -8.114 -12.587 -8.904 1.00 73.25 276 ARG A C 1
ATOM 2053 O O . ARG A 1 276 ? -7.959 -13.325 -9.869 1.00 73.25 276 ARG A O 1
ATOM 2060 N N . ALA A 1 277 ? -7.098 -11.960 -8.314 1.00 72.94 277 ALA A N 1
ATOM 2061 C CA . ALA A 1 277 ? -5.712 -12.071 -8.754 1.00 72.94 277 ALA A CA 1
ATOM 2062 C C . ALA A 1 277 ? -4.764 -12.167 -7.557 1.00 72.94 277 ALA A C 1
ATOM 2064 O O . ALA A 1 277 ? -4.912 -11.454 -6.561 1.00 72.94 277 ALA A O 1
ATOM 2065 N N . VAL A 1 278 ? -3.764 -13.031 -7.674 1.00 71.56 278 VAL A N 1
ATOM 2066 C CA . VAL A 1 278 ? -2.666 -13.152 -6.713 1.00 71.56 278 VAL A CA 1
ATOM 2067 C C . VAL A 1 278 ? -1.374 -12.688 -7.370 1.00 71.56 278 VAL A C 1
ATOM 2069 O O . VAL A 1 278 ? -1.215 -12.790 -8.585 1.00 71.56 278 VAL A O 1
ATOM 2072 N N . CYS A 1 279 ? -0.458 -12.146 -6.569 1.00 74.94 279 CYS A N 1
ATOM 2073 C CA . CYS A 1 279 ? 0.879 -11.831 -7.051 1.00 74.94 279 CYS A CA 1
ATOM 2074 C C . CYS A 1 279 ? 1.561 -13.148 -7.449 1.00 74.94 279 CYS A C 1
ATOM 2076 O O . CYS A 1 279 ? 1.741 -14.012 -6.594 1.00 74.94 279 CYS A O 1
ATOM 2078 N N . LEU A 1 280 ? 1.884 -13.321 -8.735 1.00 70.56 280 LEU A N 1
ATOM 2079 C CA . LEU A 1 280 ? 2.574 -14.522 -9.219 1.00 70.56 280 LEU A CA 1
ATOM 2080 C C . LEU A 1 280 ? 4.045 -14.529 -8.781 1.00 70.56 280 LEU A C 1
ATOM 2082 O O . LEU A 1 280 ? 4.578 -15.567 -8.401 1.00 70.56 280 LEU A O 1
ATOM 2086 N N . SER A 1 281 ? 4.686 -13.362 -8.826 1.00 72.62 281 SER A N 1
ATOM 2087 C CA . SER A 1 281 ? 6.068 -13.142 -8.404 1.00 72.62 281 SER A CA 1
ATOM 2088 C C . SER A 1 281 ? 6.243 -11.693 -7.964 1.00 72.62 281 SER A C 1
ATOM 2090 O O . SER A 1 281 ? 5.778 -10.783 -8.657 1.00 72.62 281 SER A O 1
ATOM 2092 N N . GLU A 1 282 ? 6.937 -11.468 -6.852 1.00 74.88 282 GLU A N 1
ATOM 2093 C CA . GLU A 1 282 ? 7.311 -10.119 -6.426 1.00 74.88 282 GLU A CA 1
ATOM 2094 C C . GLU A 1 282 ? 8.253 -9.488 -7.466 1.00 74.88 282 GLU A C 1
ATOM 2096 O O . GLU A 1 282 ? 9.161 -10.136 -7.985 1.00 74.88 282 GLU A O 1
ATOM 2101 N N . LEU A 1 283 ? 8.006 -8.222 -7.813 1.00 73.38 283 LEU A N 1
ATOM 2102 C CA . LEU A 1 283 ? 8.852 -7.456 -8.742 1.00 73.38 283 LEU A CA 1
ATOM 2103 C C . LEU A 1 283 ? 9.972 -6.690 -8.023 1.00 73.38 283 LEU A C 1
ATOM 2105 O O . LEU A 1 283 ? 10.699 -5.922 -8.652 1.00 73.38 283 LEU A O 1
ATOM 2109 N N . TYR A 1 284 ? 10.076 -6.870 -6.711 1.00 75.81 284 TYR A N 1
ATOM 2110 C CA . TYR A 1 284 ? 11.044 -6.243 -5.828 1.00 75.81 284 TYR A CA 1
ATOM 2111 C C . TYR A 1 284 ? 11.682 -7.320 -4.951 1.00 75.81 284 TYR A C 1
ATOM 2113 O O . TYR A 1 284 ? 11.071 -8.357 -4.698 1.00 75.81 284 TYR A O 1
ATOM 2121 N N . ASP A 1 285 ? 12.909 -7.075 -4.502 1.00 73.62 285 ASP A N 1
ATOM 2122 C CA . ASP A 1 285 ? 13.567 -7.956 -3.541 1.00 73.62 285 ASP A CA 1
ATOM 2123 C C . ASP A 1 285 ? 12.875 -7.843 -2.182 1.00 73.62 285 ASP A C 1
ATOM 2125 O O . ASP A 1 285 ? 12.494 -6.753 -1.770 1.00 73.62 285 ASP A O 1
ATOM 2129 N N . SER A 1 286 ? 12.732 -8.942 -1.449 1.00 80.56 286 SER A N 1
ATOM 2130 C CA . SER A 1 286 ? 12.251 -8.891 -0.069 1.00 80.56 286 SER A CA 1
ATOM 2131 C C . SER A 1 286 ? 13.422 -8.669 0.886 1.00 80.56 286 SER A C 1
ATOM 2133 O O . SER A 1 286 ? 14.411 -9.402 0.823 1.00 80.56 286 SER A O 1
ATOM 2135 N N . LEU A 1 287 ? 13.292 -7.723 1.815 1.00 87.81 287 LEU A N 1
ATOM 2136 C CA . LEU A 1 287 ? 14.279 -7.503 2.869 1.00 87.81 287 LEU A CA 1
ATOM 2137 C C . LEU A 1 287 ? 13.573 -7.402 4.218 1.00 87.81 287 LEU A C 1
ATOM 2139 O O . LEU A 1 287 ? 12.867 -6.433 4.486 1.00 87.81 287 LEU A O 1
ATOM 2143 N N . GLU A 1 288 ? 13.756 -8.411 5.063 1.00 88.12 288 GLU A N 1
ATOM 2144 C CA . GLU A 1 288 ? 13.267 -8.366 6.441 1.00 88.12 288 GLU A CA 1
ATOM 2145 C C . GLU A 1 288 ? 14.133 -7.412 7.269 1.00 88.12 288 GLU A C 1
ATOM 2147 O O . GLU A 1 288 ? 15.346 -7.314 7.063 1.00 88.12 288 GLU A O 1
ATOM 2152 N N . LYS A 1 289 ? 13.514 -6.717 8.229 1.00 85.38 289 LYS A N 1
ATOM 2153 C CA . LYS A 1 289 ? 14.241 -5.811 9.122 1.00 85.38 289 LYS A CA 1
ATOM 2154 C C . LYS A 1 289 ? 15.248 -6.621 9.941 1.00 85.38 289 LYS A C 1
ATOM 2156 O O . LYS A 1 289 ? 14.873 -7.508 10.704 1.00 85.38 289 LYS A O 1
ATOM 2161 N N . ARG A 1 290 ? 16.527 -6.289 9.795 1.00 88.50 290 ARG A N 1
ATOM 2162 C CA . ARG A 1 290 ? 17.650 -6.963 10.460 1.00 88.50 290 ARG A CA 1
ATOM 2163 C C . ARG A 1 290 ? 18.563 -5.953 11.154 1.00 88.50 290 ARG A C 1
ATOM 2165 O O . ARG A 1 290 ? 18.506 -4.775 10.807 1.00 88.50 290 ARG A O 1
ATOM 2172 N N . PRO A 1 291 ? 19.403 -6.366 12.117 1.00 89.12 291 PRO A N 1
ATOM 2173 C CA . PRO A 1 291 ? 20.547 -5.557 12.528 1.00 89.12 291 PRO A CA 1
ATOM 2174 C C . PRO A 1 291 ? 21.577 -5.441 11.389 1.00 89.12 291 PRO A C 1
ATOM 2176 O O . PRO A 1 291 ? 21.546 -6.209 10.419 1.00 89.12 291 PRO A O 1
ATOM 2179 N N . PHE A 1 292 ? 22.511 -4.493 11.513 1.00 88.94 292 PHE A N 1
ATOM 2180 C CA . PHE A 1 292 ? 23.670 -4.454 10.623 1.00 88.94 292 PHE A CA 1
ATOM 2181 C C . PHE A 1 292 ? 24.480 -5.747 10.761 1.00 88.94 292 PHE A C 1
ATOM 2183 O O . PHE A 1 292 ? 24.750 -6.223 11.861 1.00 88.94 292 PHE A O 1
ATOM 2190 N N . ASP A 1 293 ? 24.859 -6.297 9.617 1.00 86.31 293 ASP A N 1
ATOM 2191 C CA . ASP A 1 293 ? 25.703 -7.481 9.443 1.00 86.31 293 ASP A CA 1
ATOM 2192 C C . ASP A 1 293 ? 27.167 -7.109 9.161 1.00 86.31 293 ASP A C 1
ATOM 2194 O O . ASP A 1 293 ? 28.026 -7.979 9.031 1.00 86.31 293 ASP A O 1
ATOM 2198 N N . PHE A 1 294 ? 27.466 -5.811 9.111 1.00 85.94 294 PHE A N 1
ATOM 2199 C CA . PHE A 1 294 ? 28.809 -5.261 9.031 1.00 85.94 294 PHE A CA 1
ATOM 2200 C C . PHE A 1 294 ? 29.000 -4.176 10.090 1.00 85.94 294 PHE A C 1
ATOM 2202 O O . PHE A 1 294 ? 28.043 -3.570 10.568 1.00 85.94 294 PHE A O 1
ATOM 2209 N N . ALA A 1 295 ? 30.255 -3.908 10.432 1.00 85.94 295 ALA A N 1
ATOM 2210 C CA . ALA A 1 295 ? 30.640 -2.783 11.267 1.00 85.94 295 ALA A CA 1
ATOM 2211 C C . ALA A 1 295 ? 31.721 -1.979 10.549 1.00 85.94 295 ALA A C 1
ATOM 2213 O O . ALA A 1 295 ? 32.629 -2.549 9.942 1.00 85.94 295 ALA A O 1
ATOM 2214 N N . LEU A 1 296 ? 31.634 -0.655 10.635 1.00 84.19 296 LEU A N 1
ATOM 2215 C CA . LEU A 1 296 ? 32.722 0.210 10.196 1.00 84.19 296 LEU A CA 1
ATOM 2216 C C . LEU A 1 296 ? 33.837 0.202 11.245 1.00 84.19 296 LEU A C 1
ATOM 2218 O O . LEU A 1 296 ? 33.562 0.366 12.438 1.00 84.19 296 LEU A O 1
ATOM 2222 N N . THR A 1 297 ? 35.089 0.069 10.803 1.00 88.06 297 THR A N 1
ATOM 2223 C CA . THR A 1 297 ? 36.264 0.255 11.667 1.00 88.06 297 THR A CA 1
ATOM 2224 C C . THR A 1 297 ? 36.301 1.686 12.222 1.00 88.06 297 THR A C 1
ATOM 2226 O O . THR A 1 297 ? 35.721 2.588 11.612 1.00 88.06 297 THR A O 1
ATOM 2229 N N . PRO A 1 298 ? 37.003 1.957 13.338 1.00 86.50 298 PRO A N 1
ATOM 2230 C CA . PRO A 1 298 ? 37.141 3.320 13.862 1.00 86.50 298 PRO A CA 1
ATOM 2231 C C . PRO A 1 298 ? 37.646 4.325 12.814 1.00 86.50 298 PRO A C 1
ATOM 2233 O O . PRO A 1 298 ? 37.156 5.447 12.737 1.00 86.50 298 PRO A O 1
ATOM 2236 N N . GLU A 1 299 ? 38.568 3.899 11.948 1.00 85.06 299 GLU A N 1
ATOM 2237 C CA . GLU A 1 299 ? 39.080 4.702 10.832 1.00 85.06 299 GLU A CA 1
ATOM 2238 C C . GLU A 1 299 ? 38.000 4.999 9.785 1.00 85.06 299 GLU A C 1
ATOM 2240 O O . GLU A 1 299 ? 37.879 6.132 9.322 1.00 85.06 299 GLU A O 1
ATOM 2245 N N . GLN A 1 300 ? 37.184 4.002 9.427 1.00 83.25 300 GLN A N 1
ATOM 2246 C CA . GLN A 1 300 ? 36.065 4.177 8.499 1.00 83.25 300 GLN A CA 1
ATOM 2247 C C . GLN A 1 300 ? 34.974 5.075 9.089 1.00 83.25 300 GLN A C 1
ATOM 2249 O O . GLN A 1 300 ? 34.409 5.894 8.369 1.00 83.25 300 GLN A O 1
ATOM 2254 N N . GLN A 1 301 ? 34.697 4.961 10.390 1.00 79.00 301 GLN A N 1
ATOM 2255 C CA . GLN A 1 301 ? 33.760 5.840 11.091 1.00 79.00 301 GLN A CA 1
ATOM 2256 C C . GLN A 1 301 ? 34.265 7.285 11.102 1.00 79.00 301 GLN A C 1
ATOM 2258 O O . GLN A 1 301 ? 33.497 8.199 10.815 1.00 79.00 301 GLN A O 1
ATOM 2263 N N . GLU A 1 302 ? 35.554 7.501 11.375 1.00 77.69 302 GLU A N 1
ATOM 2264 C CA . GLU A 1 302 ? 36.160 8.834 11.338 1.00 77.69 302 GLU A CA 1
ATOM 2265 C C . GLU A 1 302 ? 36.152 9.424 9.921 1.00 77.69 302 GLU A C 1
ATOM 2267 O O . GLU A 1 302 ? 35.803 10.588 9.735 1.00 77.69 302 GLU A O 1
ATOM 2272 N N . ALA A 1 303 ? 36.448 8.610 8.903 1.00 73.12 303 ALA A N 1
ATOM 2273 C CA . ALA A 1 303 ? 36.376 9.018 7.502 1.00 73.12 303 ALA A CA 1
ATOM 2274 C C . ALA A 1 303 ? 34.940 9.325 7.032 1.00 73.12 303 ALA A C 1
ATOM 2276 O O . ALA A 1 303 ? 34.757 10.168 6.153 1.00 73.12 303 ALA A O 1
ATOM 2277 N N . ALA A 1 304 ? 33.931 8.660 7.605 1.00 70.81 304 ALA A N 1
ATOM 2278 C CA . ALA A 1 304 ? 32.520 8.870 7.286 1.00 70.81 304 ALA A CA 1
ATOM 2279 C C . ALA A 1 304 ? 31.919 10.123 7.950 1.00 70.81 304 ALA A C 1
ATOM 2281 O O . ALA A 1 304 ? 30.865 10.593 7.516 1.00 70.81 304 ALA A O 1
ATOM 2282 N N . LYS A 1 305 ? 32.567 10.701 8.973 1.00 71.44 305 LYS A N 1
ATOM 2283 C CA . LYS A 1 305 ? 32.076 11.921 9.629 1.00 71.44 305 LYS A CA 1
ATOM 2284 C C . LYS A 1 305 ? 32.092 13.110 8.668 1.00 71.44 305 LYS A C 1
ATOM 2286 O O . LYS A 1 305 ? 33.130 13.507 8.131 1.00 71.44 305 LYS A O 1
ATOM 2291 N N . ALA A 1 306 ? 30.939 13.759 8.529 1.00 66.94 306 ALA A N 1
ATOM 2292 C CA . ALA A 1 306 ? 30.802 15.009 7.792 1.00 66.94 306 ALA A CA 1
ATOM 2293 C C . ALA A 1 306 ? 31.462 16.173 8.561 1.00 66.94 306 ALA A C 1
ATOM 2295 O O . ALA A 1 306 ? 30.821 16.910 9.307 1.00 66.94 306 ALA A O 1
ATOM 2296 N N . THR A 1 307 ? 32.773 16.354 8.390 1.00 78.38 307 THR A N 1
ATOM 2297 C CA . THR A 1 307 ? 33.505 17.493 8.966 1.00 78.38 307 THR A CA 1
ATOM 2298 C C . THR A 1 307 ? 33.485 18.697 8.020 1.00 78.38 307 THR A C 1
ATOM 2300 O O . THR A 1 307 ? 33.506 18.545 6.796 1.00 78.38 307 THR A O 1
ATOM 2303 N N . LYS A 1 308 ? 33.510 19.927 8.561 1.00 76.00 308 LYS A N 1
ATOM 2304 C CA . LYS A 1 308 ? 33.589 21.161 7.743 1.00 76.00 308 LYS A CA 1
ATOM 2305 C C . LYS A 1 308 ? 34.780 21.135 6.775 1.00 76.00 308 LYS A C 1
ATOM 2307 O O . LYS A 1 308 ? 34.658 21.532 5.617 1.00 76.00 308 LYS A O 1
ATOM 2312 N N . PHE A 1 309 ? 35.920 20.626 7.238 1.00 77.00 309 PHE A N 1
ATOM 2313 C CA . PHE A 1 309 ? 37.126 20.489 6.426 1.00 77.00 309 PHE A CA 1
ATOM 2314 C C . PHE A 1 309 ? 36.994 19.387 5.361 1.00 77.00 309 PHE A C 1
ATOM 2316 O O . PHE A 1 309 ? 37.399 19.589 4.214 1.00 77.00 309 PHE A O 1
ATOM 2323 N N . GLY A 1 310 ? 36.359 18.258 5.696 1.00 75.31 310 GLY A N 1
ATOM 2324 C CA . GLY A 1 310 ? 36.011 17.204 4.740 1.00 75.31 310 GLY A CA 1
ATOM 2325 C C . GLY A 1 310 ? 35.080 17.699 3.628 1.00 75.31 310 GLY A C 1
ATOM 2326 O O . GLY A 1 310 ? 35.332 17.431 2.450 1.00 75.31 310 GLY A O 1
ATOM 2327 N N . HIS A 1 311 ? 34.073 18.508 3.972 1.00 75.94 311 HIS A N 1
ATOM 2328 C CA . HIS A 1 311 ? 33.194 19.171 3.004 1.00 75.94 311 HIS A CA 1
ATOM 2329 C C . HIS A 1 311 ? 33.962 20.114 2.075 1.00 75.94 311 HIS A C 1
ATOM 2331 O O . HIS A 1 311 ? 33.782 20.055 0.857 1.00 75.94 311 HIS A O 1
ATOM 2337 N N . PHE A 1 312 ? 34.845 20.954 2.624 1.00 82.19 312 PHE A N 1
ATOM 2338 C CA . PHE A 1 312 ? 35.673 21.861 1.829 1.00 82.19 312 PHE A CA 1
ATOM 2339 C C . PHE A 1 312 ? 36.558 21.096 0.832 1.00 82.19 312 PHE A C 1
ATOM 2341 O O . PHE A 1 312 ? 36.536 21.390 -0.366 1.00 82.19 312 PHE A O 1
ATOM 2348 N N . ARG A 1 313 ? 37.276 20.063 1.296 1.00 81.81 313 ARG A N 1
ATOM 2349 C CA . ARG A 1 313 ? 38.137 19.228 0.439 1.00 81.81 313 ARG A CA 1
ATOM 2350 C C . ARG A 1 313 ? 37.347 18.498 -0.642 1.00 81.81 313 ARG A C 1
ATOM 2352 O O . ARG A 1 313 ? 37.767 18.486 -1.798 1.00 81.81 313 ARG A O 1
ATOM 2359 N N . SER A 1 314 ? 36.200 17.921 -0.290 1.00 78.38 314 SER A N 1
ATOM 2360 C CA . SER A 1 314 ? 35.340 17.206 -1.239 1.00 78.38 314 SER A CA 1
ATOM 2361 C C . SER A 1 314 ? 34.767 18.146 -2.298 1.00 78.38 314 SER A C 1
ATOM 2363 O O . SER A 1 314 ? 34.787 17.817 -3.483 1.00 78.38 314 SER A O 1
ATOM 2365 N N . ARG A 1 315 ? 34.348 19.356 -1.904 1.00 82.06 315 ARG A N 1
ATOM 2366 C CA . ARG A 1 315 ? 33.872 20.393 -2.829 1.00 82.06 315 ARG A CA 1
ATOM 2367 C C . ARG A 1 315 ? 34.978 20.867 -3.771 1.00 82.06 315 ARG A C 1
ATOM 2369 O O . ARG A 1 315 ? 34.739 20.961 -4.972 1.00 82.06 315 ARG A O 1
ATOM 2376 N N . ALA A 1 316 ? 36.188 21.106 -3.263 1.00 86.44 316 ALA A N 1
ATOM 2377 C CA . ALA A 1 316 ? 37.336 21.471 -4.093 1.00 86.44 316 ALA A CA 1
ATOM 2378 C C . ALA A 1 316 ? 37.676 20.365 -5.110 1.00 86.44 316 ALA A C 1
ATOM 2380 O O . ALA A 1 316 ? 37.825 20.640 -6.300 1.00 86.44 316 ALA A O 1
ATOM 2381 N N . LYS A 1 317 ? 37.712 19.099 -4.666 1.00 87.06 317 LYS A N 1
ATOM 2382 C CA . LYS A 1 317 ? 37.946 17.935 -5.534 1.00 87.06 317 LYS A CA 1
ATOM 2383 C C . LYS A 1 317 ? 36.861 17.792 -6.606 1.00 87.06 317 LYS A C 1
ATOM 2385 O O . LYS A 1 317 ? 37.191 17.562 -7.767 1.00 87.06 317 LYS A O 1
ATOM 2390 N N . PHE A 1 318 ? 35.589 17.954 -6.235 1.00 87.25 318 PHE A N 1
ATOM 2391 C CA . PHE A 1 318 ? 34.466 17.922 -7.172 1.00 87.25 318 PHE A CA 1
ATOM 2392 C C . PHE A 1 318 ? 34.588 19.014 -8.237 1.00 87.25 318 PHE A C 1
ATOM 2394 O O . PHE A 1 318 ? 34.488 18.710 -9.420 1.00 87.25 318 PHE A O 1
ATOM 2401 N N . LEU A 1 319 ? 34.857 20.262 -7.839 1.00 90.12 319 LEU A N 1
ATOM 2402 C CA . LEU A 1 319 ? 34.991 21.386 -8.771 1.00 90.12 319 LEU A CA 1
ATOM 2403 C C . LEU A 1 319 ? 36.155 21.190 -9.748 1.00 90.12 319 LEU A C 1
ATOM 2405 O O . LEU A 1 319 ? 35.984 21.408 -10.946 1.00 90.12 319 LEU A O 1
ATOM 2409 N N . LEU A 1 320 ? 37.308 20.720 -9.263 1.00 89.00 320 LEU A N 1
ATOM 2410 C CA . LEU A 1 320 ? 38.466 20.412 -10.106 1.00 89.00 320 LEU A CA 1
ATOM 2411 C C . LEU A 1 320 ? 38.165 19.281 -11.098 1.00 89.00 320 LEU A C 1
ATOM 2413 O O . LEU A 1 320 ? 38.444 19.409 -12.291 1.00 89.00 320 LEU A O 1
ATOM 2417 N N . ALA A 1 321 ? 37.550 18.191 -10.630 1.00 86.81 321 ALA A N 1
ATOM 2418 C CA . ALA A 1 321 ? 37.155 17.079 -11.490 1.00 86.81 321 ALA A CA 1
ATOM 2419 C C . ALA A 1 321 ? 36.095 17.505 -12.520 1.00 86.81 321 ALA A C 1
ATOM 2421 O O . ALA A 1 321 ? 36.190 17.146 -13.693 1.00 86.81 321 ALA A O 1
ATOM 2422 N N . TYR A 1 322 ? 35.113 18.305 -12.103 1.00 85.44 322 TYR A N 1
ATOM 2423 C CA . TYR A 1 322 ? 34.070 18.846 -12.968 1.00 85.44 322 TYR A CA 1
ATOM 2424 C C . TYR A 1 322 ? 34.655 19.745 -14.060 1.00 85.44 322 TYR A C 1
ATOM 2426 O O . TYR A 1 322 ? 34.356 19.533 -15.235 1.00 85.44 322 TYR A O 1
ATOM 2434 N N . ALA A 1 323 ? 35.534 20.685 -13.701 1.00 87.06 323 ALA A N 1
ATOM 2435 C CA . ALA A 1 323 ? 36.216 21.560 -14.651 1.00 87.06 323 ALA A CA 1
ATOM 2436 C C . ALA A 1 323 ? 37.059 20.756 -15.654 1.00 87.06 323 ALA A C 1
ATOM 2438 O O . ALA A 1 323 ? 36.922 20.938 -16.863 1.00 87.06 323 ALA A O 1
ATOM 2439 N N . GLY A 1 324 ? 37.855 19.793 -15.178 1.00 89.19 324 GLY A N 1
ATOM 2440 C CA . GLY A 1 324 ? 38.662 18.934 -16.050 1.00 89.19 324 GLY A CA 1
ATOM 2441 C C . GLY A 1 324 ? 37.828 18.042 -16.978 1.00 89.19 324 GLY A C 1
ATOM 2442 O O . GLY A 1 324 ? 38.192 17.826 -18.134 1.00 89.19 324 GLY A O 1
ATOM 2443 N N . ASN A 1 325 ? 36.691 17.526 -16.504 1.00 86.25 325 ASN A N 1
ATOM 2444 C CA . ASN A 1 325 ? 35.760 16.742 -17.323 1.00 86.25 325 ASN A CA 1
ATOM 2445 C C . ASN A 1 325 ? 34.973 17.612 -18.310 1.00 86.25 325 ASN A C 1
ATOM 2447 O O . ASN A 1 325 ? 34.575 17.131 -19.370 1.00 86.25 325 ASN A O 1
ATOM 2451 N N . ARG A 1 326 ? 34.716 18.879 -17.977 1.00 83.50 326 ARG A N 1
ATOM 2452 C CA . ARG A 1 326 ? 34.088 19.845 -18.881 1.00 83.50 326 ARG A CA 1
ATOM 2453 C C . ARG A 1 326 ? 35.031 20.222 -20.022 1.00 83.50 326 ARG A C 1
ATOM 2455 O O . ARG A 1 326 ? 34.642 20.066 -21.170 1.00 83.50 326 ARG A O 1
ATOM 2462 N N . LEU A 1 327 ? 36.280 20.572 -19.715 1.00 83.75 327 LEU A N 1
ATOM 2463 C CA . LEU A 1 327 ? 37.302 20.876 -20.723 1.00 83.75 327 LEU A CA 1
ATOM 2464 C C . LEU A 1 327 ? 37.543 19.700 -21.676 1.00 83.75 327 LEU A C 1
ATOM 2466 O O . LEU A 1 327 ? 37.628 19.888 -22.884 1.00 83.75 327 LEU A O 1
ATOM 2470 N N . ARG A 1 328 ? 37.589 18.465 -21.155 1.00 87.44 328 ARG A N 1
ATOM 2471 C CA . ARG A 1 328 ? 37.696 17.261 -21.995 1.00 87.44 328 ARG A CA 1
ATOM 2472 C C . ARG A 1 328 ? 36.496 17.070 -22.923 1.00 87.44 328 ARG A C 1
ATOM 2474 O O . ARG A 1 328 ? 36.686 16.633 -24.052 1.00 87.44 328 ARG A O 1
ATOM 2481 N N . ARG A 1 329 ? 35.281 17.388 -22.466 1.00 83.50 329 ARG A N 1
ATOM 2482 C CA . ARG A 1 329 ? 34.067 17.316 -23.295 1.00 83.50 329 ARG A CA 1
ATOM 2483 C C . ARG A 1 329 ? 34.056 18.388 -24.379 1.00 83.50 329 ARG A C 1
ATOM 2485 O O . ARG A 1 329 ? 33.787 18.058 -25.525 1.00 83.50 329 ARG A O 1
ATOM 2492 N N . GLU A 1 330 ? 34.404 19.624 -24.038 1.00 82.62 330 GLU A N 1
ATOM 2493 C CA . GLU A 1 330 ? 34.500 20.727 -25.002 1.00 82.62 330 GLU A CA 1
ATOM 2494 C C . GLU A 1 330 ? 35.595 20.449 -26.052 1.00 82.62 330 GLU A C 1
ATOM 2496 O O . GLU A 1 330 ? 35.354 20.591 -27.246 1.00 82.62 330 GLU A O 1
ATOM 2501 N N . ALA A 1 331 ? 36.758 19.924 -25.649 1.00 78.94 331 ALA A N 1
ATOM 2502 C CA . ALA A 1 331 ? 37.816 19.516 -26.579 1.00 78.94 331 ALA A CA 1
ATOM 2503 C C . ALA A 1 331 ? 37.419 18.335 -27.488 1.00 78.94 331 ALA A C 1
ATOM 2505 O O . ALA A 1 331 ? 37.873 18.260 -28.627 1.00 78.94 331 ALA A O 1
ATOM 2506 N N . ALA A 1 332 ? 36.583 17.412 -27.002 1.00 77.44 332 ALA A N 1
ATOM 2507 C CA . ALA A 1 332 ? 36.070 16.294 -27.794 1.00 77.44 332 ALA A CA 1
ATOM 2508 C C . ALA A 1 332 ? 34.981 16.709 -28.799 1.00 77.44 332 ALA A C 1
ATOM 2510 O O . ALA A 1 332 ? 34.769 15.991 -29.764 1.00 77.44 332 ALA A O 1
ATOM 2511 N N . GLN A 1 333 ? 34.306 17.842 -28.582 1.00 73.38 333 GLN A N 1
ATOM 2512 C CA . GLN A 1 333 ? 33.320 18.412 -29.514 1.00 73.38 333 GLN A CA 1
ATOM 2513 C C . GLN A 1 333 ? 33.955 19.273 -30.617 1.00 73.38 333 GLN A C 1
ATOM 2515 O O . GLN A 1 333 ? 33.288 19.612 -31.588 1.00 73.38 333 GLN A O 1
ATOM 2520 N N . LEU A 1 334 ? 35.229 19.643 -30.457 1.00 69.19 334 LEU A N 1
ATOM 2521 C CA . LEU A 1 334 ? 36.020 20.402 -31.433 1.00 69.19 334 LEU A CA 1
ATOM 2522 C C . LEU A 1 334 ? 36.839 19.498 -32.380 1.00 69.19 334 LEU A C 1
ATOM 2524 O O . LEU A 1 334 ? 37.631 20.010 -33.171 1.00 69.19 334 LEU A O 1
ATOM 2528 N N . ARG A 1 335 ? 36.683 18.173 -32.278 1.00 52.25 335 ARG A N 1
ATOM 2529 C CA . ARG A 1 335 ? 37.244 17.158 -33.183 1.00 52.25 335 ARG A CA 1
ATOM 2530 C C . ARG A 1 335 ? 36.123 16.498 -33.969 1.00 52.25 335 ARG A C 1
ATOM 2532 O O . ARG A 1 335 ? 36.405 16.106 -35.119 1.00 52.25 335 ARG A O 1
#

Radius of gyration: 25.38 Å; Cα contacts (8 Å, |Δi|>4): 736; chains: 1; bounding box: 64×52×56 Å

pLDDT: mean 89.34, std 11.2, range [27.66, 98.75]

Secondary structure (DSSP, 8-state):
------SEEEEEEEE-TTSSSEEEEEEE-SS--EEEEEE--SSPEEEEEEE-TT--EEEEEEEETTEEEEEE-TT-EEEEEEEES----PPPPPEEEE-----B--EE-TT-TT-EETTTEEBEEGGG--SEEEETTEEEEPPPSSSS--BEE-SSPEEEPPTT--EEEEEEEETTSSEEEEEEETTEEEEEEE-BTTS-SEE--BGGGTBPPEE--SPEEEE-SEEEETTEEEET---EEEEEEEE--TT--EEEPPS-TTEEEEEEEEESS------SS-SS--------S----HHHHHHHS--HHHHHHHHHHHHHHHHHHHHHHHHHH--

Nearest PDB structures (foldseek):
  7wux-assembly1_B  TM=7.976E-01  e=2.523E-09  Streptomyces sahachiroi
  7vqo-assembly1_A  TM=6.934E-01  e=3.600E-02  Thermochaetoides thermophila DSM 1495
  7bwb-assembly1_A  TM=2.425E-01  e=4.661E-02  Bombyx mori
  5iku-assembly1_A  TM=1.981E-01  e=6.354E-02  Hathewaya histolytica
  7tl6-assembly2_B  TM=3.984E-01  e=2.617E+00  Mus musculus